Protein AF-A0A250WT30-F1 (afdb_monomer_lite)

Structure (mmCIF, N/CA/C/O backbone):
data_AF-A0A250WT30-F1
#
_entry.id   AF-A0A250WT30-F1
#
loop_
_atom_site.group_PDB
_atom_site.id
_atom_site.type_symbol
_atom_site.label_atom_id
_atom_site.label_alt_id
_atom_site.label_comp_id
_atom_site.label_asym_id
_atom_site.label_entity_id
_atom_site.label_seq_id
_atom_site.pdbx_PDB_ins_code
_atom_site.Cartn_x
_atom_site.Cartn_y
_atom_site.Cartn_z
_atom_site.occupancy
_atom_site.B_iso_or_equiv
_atom_site.auth_seq_id
_atom_site.auth_comp_id
_atom_site.auth_asym_id
_atom_site.auth_atom_id
_atom_site.pdbx_PDB_model_num
ATOM 1 N N . MET A 1 1 ? 52.881 13.306 -19.820 1.00 40.94 1 MET A N 1
ATOM 2 C CA . MET A 1 1 ? 53.307 12.438 -20.938 1.00 40.94 1 MET A CA 1
ATOM 3 C C . MET A 1 1 ? 52.460 12.844 -22.123 1.00 40.94 1 MET A C 1
ATOM 5 O O . MET A 1 1 ? 51.383 12.304 -22.314 1.00 40.94 1 MET A O 1
ATOM 9 N N . ASP A 1 2 ? 52.916 13.872 -22.830 1.00 37.34 2 ASP A N 1
ATOM 10 C CA . ASP A 1 2 ? 52.236 14.449 -23.985 1.00 37.34 2 ASP A CA 1
ATOM 11 C C . ASP A 1 2 ? 53.035 14.091 -25.229 1.00 37.34 2 ASP A C 1
ATOM 13 O O . ASP A 1 2 ? 54.213 14.434 -25.344 1.00 37.34 2 ASP A O 1
ATOM 17 N N . ILE A 1 3 ? 52.400 13.357 -26.137 1.00 43.44 3 ILE A N 1
ATOM 18 C CA . ILE A 1 3 ? 53.006 12.878 -27.373 1.00 43.44 3 ILE A CA 1
ATOM 19 C C . ILE A 1 3 ? 52.256 13.525 -28.545 1.00 43.44 3 ILE A C 1
ATOM 21 O O . ILE A 1 3 ? 51.074 13.293 -28.774 1.00 43.44 3 ILE A O 1
ATOM 25 N N . THR A 1 4 ? 53.016 14.327 -29.295 1.00 36.66 4 THR A N 1
ATOM 26 C CA . THR A 1 4 ? 52.869 14.681 -30.720 1.00 36.66 4 THR A CA 1
ATOM 27 C C . THR A 1 4 ? 51.752 15.637 -31.164 1.00 36.66 4 THR A C 1
ATOM 29 O O . THR A 1 4 ? 50.677 15.239 -31.599 1.00 36.66 4 THR A O 1
ATOM 32 N N . LYS A 1 5 ? 52.118 16.923 -31.271 1.00 46.47 5 LYS A N 1
ATOM 33 C CA . LYS A 1 5 ? 51.726 17.790 -32.396 1.00 46.47 5 LYS A CA 1
ATOM 34 C C . LYS A 1 5 ? 52.988 18.208 -33.152 1.00 46.47 5 LYS A C 1
ATOM 36 O O . LYS A 1 5 ? 53.620 19.203 -32.821 1.00 46.47 5 LYS A O 1
ATOM 41 N N . THR A 1 6 ? 53.348 17.453 -34.180 1.00 47.44 6 THR A N 1
ATOM 42 C CA . THR A 1 6 ? 54.305 17.881 -35.208 1.00 47.44 6 THR A CA 1
ATOM 43 C C . THR A 1 6 ? 53.569 17.897 -36.536 1.00 47.44 6 THR A C 1
ATOM 45 O O . THR A 1 6 ? 53.453 16.875 -37.206 1.00 47.44 6 THR A O 1
ATOM 48 N N . GLY A 1 7 ? 53.010 19.057 -36.881 1.00 44.06 7 GLY A N 1
ATOM 49 C CA . GLY A 1 7 ? 52.552 19.327 -38.241 1.00 44.06 7 GLY A CA 1
ATOM 50 C C . GLY A 1 7 ? 53.752 19.487 -39.186 1.00 44.06 7 GLY A C 1
ATOM 51 O O . GLY A 1 7 ? 54.834 19.879 -38.736 1.00 44.06 7 GLY A O 1
ATOM 52 N N . PRO A 1 8 ? 53.600 19.184 -40.484 1.00 49.75 8 PRO A N 1
ATOM 53 C CA . PRO A 1 8 ? 54.669 19.370 -41.452 1.00 49.75 8 PRO A CA 1
ATOM 54 C C . PRO A 1 8 ? 54.968 20.865 -41.624 1.00 49.75 8 PRO A C 1
ATOM 56 O O . PRO A 1 8 ? 54.070 21.683 -41.828 1.00 49.75 8 PRO A O 1
ATOM 59 N N . ARG A 1 9 ? 56.255 21.215 -41.526 1.00 48.81 9 ARG A N 1
ATOM 60 C CA . ARG A 1 9 ? 56.782 22.547 -41.835 1.00 48.81 9 ARG A CA 1
ATOM 61 C C . ARG A 1 9 ? 56.450 22.873 -43.291 1.00 48.81 9 ARG A C 1
ATOM 63 O O . ARG A 1 9 ? 56.910 22.183 -44.197 1.00 48.81 9 ARG A O 1
ATOM 70 N N . GLY A 1 10 ? 55.652 23.916 -43.503 1.00 39.88 10 GLY A N 1
ATOM 71 C CA . GLY A 1 10 ? 55.439 24.482 -44.827 1.00 39.88 10 GLY A CA 1
ATOM 72 C C . GLY A 1 10 ? 56.770 24.970 -45.390 1.00 39.88 10 GLY A C 1
ATOM 73 O O . GLY A 1 10 ? 57.446 25.790 -44.770 1.00 39.88 10 GLY A O 1
ATOM 74 N N . PHE A 1 11 ? 57.151 24.450 -46.554 1.00 44.81 11 PHE A N 1
ATOM 75 C CA . PHE A 1 11 ? 58.193 25.044 -47.378 1.00 44.81 11 PHE A CA 1
ATOM 76 C C . PHE A 1 11 ? 57.686 26.407 -47.859 1.00 44.81 11 PHE A C 1
ATOM 78 O O . PHE A 1 11 ? 56.885 26.486 -48.790 1.00 44.81 11 PHE A O 1
ATOM 85 N N . TYR A 1 12 ? 58.132 27.479 -47.205 1.00 44.03 12 TYR A N 1
ATOM 86 C CA . TYR A 1 12 ? 58.089 28.817 -47.781 1.00 44.03 12 TYR A CA 1
ATOM 87 C C . TYR A 1 12 ? 59.054 28.826 -48.969 1.00 44.03 12 TYR A C 1
ATOM 89 O O . TYR A 1 12 ? 60.269 28.784 -48.795 1.00 44.03 12 TYR A O 1
ATOM 97 N N . TRP A 1 13 ? 58.507 28.821 -50.182 1.00 41.59 13 TRP A N 1
ATOM 98 C CA . TRP A 1 13 ? 59.258 29.224 -51.363 1.00 41.59 13 TRP A CA 1
ATOM 99 C C . TRP A 1 13 ? 59.367 30.746 -51.336 1.00 41.59 13 TRP A C 1
ATOM 101 O O . TRP A 1 13 ? 58.375 31.442 -51.547 1.00 41.59 13 TRP A O 1
ATOM 111 N N . ASP A 1 14 ? 60.569 31.247 -51.060 1.00 45.00 14 ASP A N 1
ATOM 112 C CA . ASP A 1 14 ? 60.943 32.626 -51.358 1.00 45.00 14 ASP A CA 1
ATOM 113 C C . ASP A 1 14 ? 60.763 32.864 -52.865 1.00 45.00 14 ASP A C 1
ATOM 115 O O . ASP A 1 14 ? 61.404 32.182 -53.676 1.00 45.00 14 ASP A O 1
ATOM 119 N N . PRO A 1 15 ? 59.918 33.814 -53.299 1.00 47.25 15 PRO A N 1
ATOM 120 C CA . PRO A 1 15 ? 59.927 34.227 -54.685 1.00 47.25 15 PRO A CA 1
ATOM 121 C C . PRO A 1 15 ? 61.212 35.021 -54.916 1.00 47.25 15 PRO A C 1
ATOM 123 O O . PRO A 1 15 ? 61.344 36.172 -54.495 1.00 47.25 15 PRO A O 1
ATOM 126 N N . VAL A 1 16 ? 62.167 34.395 -55.603 1.00 46.75 16 VAL A N 1
ATOM 127 C CA . VAL A 1 16 ? 63.321 35.070 -56.197 1.00 46.75 16 VAL A CA 1
ATOM 128 C C . VAL A 1 16 ? 62.803 36.276 -56.985 1.00 46.75 16 VAL A C 1
ATOM 130 O O . VAL A 1 16 ? 62.143 36.132 -58.016 1.00 46.75 16 VAL A O 1
ATOM 133 N N . ARG A 1 17 ? 63.081 37.482 -56.475 1.00 43.38 17 ARG A N 1
ATOM 134 C CA . ARG A 1 17 ? 62.877 38.745 -57.188 1.00 43.38 17 ARG A CA 1
ATOM 135 C C . ARG A 1 17 ? 63.802 38.759 -58.400 1.00 43.38 17 ARG A C 1
ATOM 137 O O . ARG A 1 17 ? 64.970 39.116 -58.296 1.00 43.38 17 ARG A O 1
ATOM 144 N N . ILE A 1 18 ? 63.264 38.382 -59.552 1.00 47.38 18 ILE A N 1
ATOM 145 C CA . ILE A 1 18 ? 63.862 38.703 -60.846 1.00 47.38 18 ILE A CA 1
ATOM 146 C C . ILE A 1 18 ? 63.685 40.220 -61.037 1.00 47.38 18 ILE A C 1
ATOM 148 O O . ILE A 1 18 ? 62.556 40.706 -60.914 1.00 47.38 18 ILE A O 1
ATOM 152 N N . PRO A 1 19 ? 64.752 40.998 -61.290 1.00 45.41 19 PRO A N 1
ATOM 153 C CA . PRO A 1 19 ? 64.610 42.414 -61.582 1.00 45.41 19 PRO A CA 1
ATOM 154 C C . PRO A 1 19 ? 63.868 42.553 -62.913 1.00 45.41 19 PRO A C 1
ATOM 156 O O . PRO A 1 19 ? 64.367 42.153 -63.964 1.00 45.41 19 PRO A O 1
ATOM 159 N N . TYR A 1 20 ? 62.653 43.099 -62.863 1.00 41.94 20 TYR A N 1
ATOM 160 C CA . TYR A 1 20 ? 61.951 43.546 -64.057 1.00 41.94 20 TYR A CA 1
ATOM 161 C C . TYR A 1 20 ? 62.755 44.696 -64.660 1.00 41.94 20 TYR A C 1
ATOM 163 O O . TYR A 1 20 ? 62.670 45.837 -64.208 1.00 41.94 20 TYR A O 1
ATOM 171 N N . GLY A 1 21 ? 63.553 44.382 -65.679 1.00 39.78 21 GLY A N 1
ATOM 172 C CA . GLY A 1 21 ? 63.976 45.375 -66.650 1.00 39.78 21 GLY A CA 1
ATOM 173 C C . GLY A 1 21 ? 62.722 45.998 -67.255 1.00 39.78 21 GLY A C 1
ATOM 174 O O . GLY A 1 21 ? 61.835 45.286 -67.733 1.00 39.78 21 GLY A O 1
ATOM 175 N N . SER A 1 22 ? 62.628 47.321 -67.180 1.00 46.41 22 SER A N 1
ATOM 176 C CA . SER A 1 22 ? 61.630 48.117 -67.881 1.00 46.41 22 SER A CA 1
ATOM 177 C C . SER A 1 22 ? 61.849 47.951 -69.384 1.00 46.41 22 SER A C 1
ATOM 179 O O . SER A 1 22 ? 62.605 48.698 -70.000 1.00 46.41 22 SER A O 1
ATOM 181 N N . TYR A 1 23 ? 61.224 46.937 -69.975 1.00 44.25 23 TYR A N 1
ATOM 182 C CA . TYR A 1 23 ? 61.014 46.922 -71.411 1.00 44.25 23 TYR A CA 1
ATOM 183 C C . TYR A 1 23 ? 59.956 47.971 -71.714 1.00 44.25 23 TYR A C 1
ATOM 185 O O . TYR A 1 23 ? 58.816 47.858 -71.257 1.00 44.25 23 TYR A O 1
ATOM 193 N N . ASP A 1 24 ? 60.364 48.994 -72.461 1.00 42.59 24 ASP A N 1
ATOM 194 C CA . ASP A 1 24 ? 59.482 49.980 -73.061 1.00 42.59 24 ASP A CA 1
ATOM 195 C C . ASP A 1 24 ? 58.277 49.272 -73.681 1.00 42.59 24 ASP A C 1
ATOM 197 O O . ASP A 1 24 ? 58.383 48.503 -74.644 1.00 42.59 24 ASP A O 1
ATOM 201 N N . ALA A 1 25 ? 57.111 49.506 -73.080 1.00 51.44 25 ALA A N 1
ATOM 202 C CA . ALA A 1 25 ? 55.838 49.058 -73.597 1.00 51.44 25 ALA A CA 1
ATOM 203 C C . ALA A 1 25 ? 55.545 49.860 -74.865 1.00 51.44 25 ALA A C 1
ATOM 205 O O . ALA A 1 25 ? 54.822 50.854 -74.834 1.00 51.44 25 ALA A O 1
ATOM 206 N N . ASN A 1 26 ? 56.105 49.416 -75.991 1.00 54.19 26 ASN A N 1
ATOM 207 C CA . ASN A 1 26 ? 55.639 49.838 -77.300 1.00 54.19 26 ASN A CA 1
ATOM 208 C C . ASN A 1 26 ? 54.122 49.605 -77.325 1.00 54.19 26 ASN A C 1
ATOM 210 O O . ASN A 1 26 ? 53.685 48.457 -77.156 1.00 54.19 26 ASN A O 1
ATOM 214 N N . PRO A 1 27 ? 53.292 50.653 -77.476 1.00 61.09 27 PRO A N 1
ATOM 215 C CA . PRO A 1 27 ? 51.857 50.471 -77.526 1.00 61.09 27 PRO A CA 1
ATOM 216 C C . PRO A 1 27 ? 51.569 49.577 -78.727 1.00 61.09 27 PRO A C 1
ATOM 218 O O . PRO A 1 27 ? 51.777 49.980 -79.869 1.00 61.09 27 PRO A O 1
ATOM 221 N N . LEU A 1 28 ? 51.129 48.341 -78.451 1.00 58.88 28 LEU A N 1
ATOM 222 C CA . LEU A 1 28 ? 50.663 47.407 -79.473 1.00 58.88 28 LEU A CA 1
ATOM 223 C C . LEU A 1 28 ? 49.795 48.196 -80.451 1.00 58.88 28 LEU A C 1
ATOM 225 O O . LEU A 1 28 ? 48.852 48.873 -80.015 1.00 58.88 28 LEU A O 1
ATOM 229 N N . SER A 1 29 ? 50.142 48.143 -81.741 1.00 65.62 29 SER A N 1
ATOM 230 C CA . SER A 1 29 ? 49.386 48.857 -82.765 1.00 65.62 29 SER A CA 1
ATOM 231 C C . SER A 1 29 ? 47.901 48.477 -82.648 1.00 65.62 29 SER A C 1
ATOM 233 O O . SER A 1 29 ? 47.588 47.374 -82.177 1.00 65.62 29 SER A O 1
ATOM 235 N N . PRO A 1 30 ? 46.962 49.352 -83.042 1.00 68.81 30 PRO A N 1
ATOM 236 C CA . PRO A 1 30 ? 45.532 49.046 -82.973 1.00 68.81 30 PRO A CA 1
ATOM 237 C C . PRO A 1 30 ? 45.196 47.669 -83.573 1.00 68.81 30 PRO A C 1
ATOM 239 O O . PRO A 1 30 ? 44.476 46.887 -82.954 1.00 68.81 30 PRO A O 1
ATOM 242 N N . HIS A 1 31 ? 45.857 47.311 -84.680 1.00 68.44 31 HIS A N 1
ATOM 243 C CA . HIS A 1 31 ? 45.759 45.992 -85.306 1.00 68.44 31 HIS A CA 1
ATOM 244 C C . HIS A 1 31 ? 46.285 44.841 -84.436 1.00 68.44 31 HIS A C 1
ATOM 246 O O . HIS A 1 31 ? 45.669 43.780 -84.394 1.00 68.44 31 HIS A O 1
ATOM 252 N N . ALA A 1 32 ? 47.384 45.028 -83.702 1.00 69.12 32 ALA A N 1
ATOM 253 C CA . ALA A 1 32 ? 47.917 44.004 -82.806 1.00 69.12 32 ALA A CA 1
ATOM 254 C C . ALA A 1 32 ? 47.027 43.788 -81.563 1.00 69.12 32 ALA A C 1
ATOM 256 O O . ALA A 1 32 ? 46.844 42.651 -81.126 1.00 69.12 32 ALA A O 1
ATOM 257 N N . LYS A 1 33 ? 46.408 44.849 -81.020 1.00 73.06 33 LYS A N 1
ATOM 258 C CA . LYS A 1 33 ? 45.429 44.734 -79.916 1.00 73.06 33 LYS A CA 1
ATOM 259 C C . LYS A 1 33 ? 44.153 44.021 -80.360 1.00 73.06 33 LYS A C 1
ATOM 261 O O . LYS A 1 33 ? 43.605 43.210 -79.612 1.00 73.06 33 LYS A O 1
ATOM 266 N N . GLU A 1 34 ? 43.689 44.303 -81.572 1.00 72.62 34 GLU A N 1
ATOM 267 C CA . GLU A 1 34 ? 42.509 43.663 -82.151 1.00 72.62 34 GLU A CA 1
ATOM 268 C C . GLU A 1 34 ? 42.768 42.191 -82.512 1.00 72.62 34 GLU A C 1
ATOM 270 O O . GLU A 1 34 ? 41.942 41.327 -82.202 1.00 72.62 3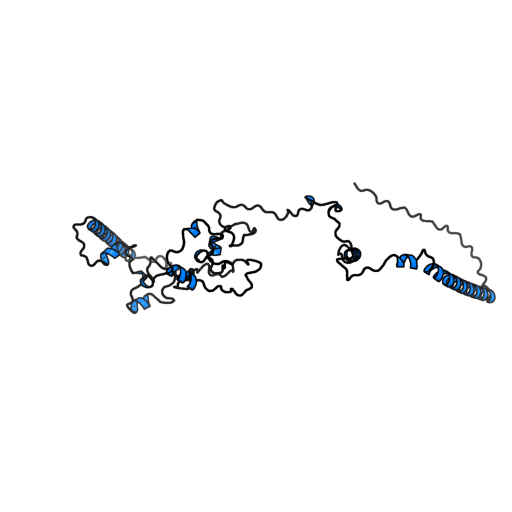4 GLU A O 1
ATOM 275 N N . ALA A 1 35 ? 43.958 41.870 -83.032 1.00 74.44 35 ALA A N 1
ATOM 276 C CA . ALA A 1 35 ? 44.421 40.495 -83.236 1.00 74.44 35 ALA A CA 1
ATOM 277 C C . ALA A 1 35 ? 44.520 39.713 -81.912 1.00 74.44 35 ALA A C 1
ATOM 279 O O . ALA A 1 35 ? 44.113 38.553 -81.834 1.00 74.44 35 ALA A O 1
ATOM 280 N N . LEU A 1 36 ? 44.992 40.351 -80.834 1.00 75.81 36 LEU A N 1
ATOM 281 C CA . LEU A 1 36 ? 45.049 39.725 -79.513 1.00 75.81 36 LEU A CA 1
ATOM 282 C C . LEU A 1 36 ? 43.640 39.440 -78.968 1.00 75.81 36 LEU A C 1
ATOM 284 O O . LEU A 1 36 ? 43.370 38.310 -78.563 1.00 75.81 36 LEU A O 1
ATOM 288 N N . ARG A 1 37 ? 42.723 40.420 -79.015 1.00 75.94 37 ARG A N 1
ATOM 289 C CA . ARG A 1 37 ? 41.325 40.261 -78.566 1.00 75.94 37 ARG A CA 1
ATOM 290 C C . ARG A 1 37 ? 40.589 39.175 -79.342 1.00 75.94 37 ARG A C 1
ATOM 292 O O . ARG A 1 37 ? 39.900 38.356 -78.739 1.00 75.94 37 ARG A O 1
ATOM 299 N N . THR A 1 38 ? 40.766 39.125 -80.660 1.00 78.12 38 THR A N 1
ATOM 300 C CA . THR A 1 38 ? 40.186 38.057 -81.484 1.00 78.12 38 THR A CA 1
ATOM 301 C C . THR A 1 38 ? 40.826 36.701 -81.195 1.00 78.12 38 THR A C 1
ATOM 303 O O . THR A 1 38 ? 40.110 35.702 -81.166 1.00 78.12 38 THR A O 1
ATOM 306 N N . SER A 1 39 ? 42.129 36.633 -80.899 1.00 78.06 39 SER A N 1
ATOM 307 C CA . SER A 1 39 ? 42.783 35.380 -80.492 1.00 78.06 39 SER A CA 1
ATOM 308 C C . SER A 1 39 ? 42.298 34.871 -79.129 1.00 78.06 39 SER A C 1
ATOM 310 O O . SER A 1 39 ? 42.067 33.672 -78.982 1.00 78.06 39 SER A O 1
ATOM 312 N N . ILE A 1 40 ? 42.081 35.771 -78.162 1.00 77.38 40 ILE A N 1
ATOM 313 C CA . ILE A 1 40 ? 41.553 35.446 -76.832 1.00 77.38 40 ILE A CA 1
ATOM 314 C C . ILE A 1 40 ? 40.101 34.992 -76.969 1.00 77.38 40 ILE A C 1
ATOM 316 O O . ILE A 1 40 ? 39.778 33.888 -76.555 1.00 77.38 40 ILE A O 1
ATOM 320 N N . GLY A 1 41 ? 39.260 35.747 -77.683 1.00 77.50 41 GLY A N 1
ATOM 321 C CA . GLY A 1 41 ? 37.874 35.350 -77.938 1.00 77.50 41 GLY A CA 1
ATOM 322 C C . GLY A 1 41 ? 37.752 34.019 -78.695 1.00 77.50 41 GLY A C 1
ATOM 323 O O . GLY A 1 41 ? 36.827 33.249 -78.443 1.00 77.50 41 GLY A O 1
ATOM 324 N N . ARG A 1 42 ? 38.698 33.699 -79.592 1.00 79.38 42 ARG A N 1
ATOM 325 C CA . ARG A 1 42 ? 38.784 32.376 -80.238 1.00 79.38 42 ARG A CA 1
ATOM 326 C C . ARG A 1 42 ? 39.227 31.286 -79.260 1.00 79.38 42 ARG A C 1
ATOM 328 O O . ARG A 1 42 ? 38.643 30.208 -79.294 1.00 79.38 42 ARG A O 1
ATOM 335 N N . LYS A 1 43 ? 40.206 31.547 -78.386 1.00 80.81 43 LYS A N 1
ATOM 336 C CA . LYS A 1 43 ? 40.641 30.605 -77.339 1.00 80.81 43 LYS A CA 1
ATOM 337 C C . LYS A 1 43 ? 39.548 30.344 -76.308 1.00 80.81 43 LYS A C 1
ATOM 339 O O . LYS A 1 43 ? 39.353 29.191 -75.954 1.00 80.81 43 LYS A O 1
ATOM 344 N N . ASP A 1 44 ? 38.798 31.357 -75.892 1.00 77.19 44 ASP A N 1
ATOM 345 C CA . ASP A 1 44 ? 37.700 31.207 -74.934 1.00 77.19 44 ASP A CA 1
ATOM 346 C C . ASP A 1 44 ? 36.549 30.409 -75.541 1.00 77.19 44 ASP A C 1
ATOM 348 O O . ASP A 1 44 ? 36.065 29.463 -74.925 1.00 77.19 44 ASP A O 1
ATOM 352 N N . LYS A 1 45 ? 36.176 30.697 -76.797 1.00 77.12 45 LYS A N 1
ATOM 353 C CA . LYS A 1 45 ? 35.201 29.881 -77.538 1.00 77.12 45 LYS A CA 1
ATOM 354 C C . LYS A 1 45 ? 35.688 28.446 -77.737 1.00 77.12 45 LYS A C 1
ATOM 356 O O . LYS A 1 45 ? 34.899 27.516 -77.617 1.00 77.12 45 LYS A O 1
ATOM 361 N N . PHE A 1 46 ? 36.978 28.248 -77.998 1.00 78.38 46 PHE A N 1
ATOM 362 C CA . PHE A 1 46 ? 37.574 26.921 -78.143 1.00 78.38 46 PHE A CA 1
ATOM 363 C C . PHE A 1 46 ? 37.650 26.158 -76.814 1.00 78.38 46 PHE A C 1
ATOM 365 O O . PHE A 1 46 ? 37.400 24.958 -76.786 1.00 78.38 46 PHE A O 1
ATOM 372 N N . ASN A 1 47 ? 37.939 26.840 -75.707 1.00 76.62 47 ASN A N 1
ATOM 373 C CA . ASN A 1 47 ? 37.940 26.264 -74.366 1.00 76.62 47 ASN A CA 1
ATOM 374 C C . ASN A 1 47 ? 36.518 25.940 -73.897 1.00 76.62 47 ASN A C 1
ATOM 376 O O . ASN A 1 47 ? 36.316 24.879 -73.319 1.00 76.62 47 ASN A O 1
ATOM 380 N N . ALA A 1 48 ? 35.536 26.792 -74.203 1.00 71.62 48 ALA A N 1
ATOM 381 C CA . ALA A 1 48 ? 34.119 26.524 -73.966 1.00 71.62 48 ALA A CA 1
ATOM 382 C C . ALA A 1 48 ? 33.612 25.352 -74.822 1.00 71.62 48 ALA A C 1
ATOM 384 O O . ALA A 1 48 ? 32.855 24.511 -74.349 1.00 71.62 48 ALA A O 1
ATOM 385 N N . PHE A 1 49 ? 34.075 25.241 -76.068 1.00 73.75 49 PHE A N 1
ATOM 386 C CA . PHE A 1 49 ? 33.779 24.092 -76.917 1.00 73.75 49 PHE A CA 1
ATOM 387 C C . PHE A 1 49 ? 34.419 22.811 -76.362 1.00 73.75 49 PHE A C 1
ATOM 389 O O . PHE A 1 49 ? 33.739 21.799 -76.204 1.00 73.75 49 PHE A O 1
ATOM 396 N N . LYS A 1 50 ? 35.697 22.865 -75.963 1.00 73.06 50 LYS A N 1
ATOM 397 C CA . LYS A 1 50 ? 36.389 21.755 -75.292 1.00 73.06 50 LYS A CA 1
ATOM 398 C C . LYS A 1 50 ? 35.710 21.345 -73.987 1.00 73.06 50 LYS A C 1
ATOM 400 O O . LYS A 1 50 ? 35.583 20.149 -73.756 1.00 73.06 50 LYS A O 1
ATOM 405 N N . SER A 1 51 ? 35.257 22.293 -73.164 1.00 70.25 51 SER A N 1
ATOM 406 C CA . SER A 1 51 ? 34.531 21.989 -71.928 1.00 70.25 51 SER A CA 1
ATOM 407 C C . SER A 1 51 ? 33.150 21.408 -72.223 1.00 70.25 51 SER A C 1
ATOM 409 O O . SER A 1 51 ? 32.776 20.408 -71.627 1.00 70.25 51 SER A O 1
ATOM 411 N N . SER A 1 52 ? 32.422 21.931 -73.212 1.00 70.69 52 SER A N 1
ATOM 412 C CA . SER A 1 52 ? 31.138 21.358 -73.638 1.00 70.69 52 SER A CA 1
ATOM 413 C C . SER A 1 52 ? 31.270 19.949 -74.229 1.00 70.69 52 SER A C 1
ATOM 415 O O . SER A 1 52 ? 30.349 19.153 -74.100 1.00 70.69 52 SER A O 1
ATOM 417 N N . GLY A 1 53 ? 32.421 19.613 -74.824 1.00 67.88 53 GLY A N 1
ATOM 418 C CA . GLY A 1 53 ? 32.741 18.261 -75.288 1.00 67.88 53 GLY A CA 1
ATOM 419 C C . GLY A 1 53 ? 33.241 17.333 -74.177 1.00 67.88 53 GLY A C 1
ATOM 420 O O . GLY A 1 53 ? 33.013 16.127 -74.241 1.00 67.88 53 GLY A O 1
ATOM 421 N N . SER A 1 54 ? 33.885 17.870 -73.134 1.00 64.75 54 SER A N 1
ATOM 422 C CA . SER A 1 54 ? 34.382 17.085 -71.997 1.00 64.75 54 SER A CA 1
ATOM 423 C C . SER A 1 54 ? 33.353 16.892 -70.882 1.00 64.75 54 SER A C 1
ATOM 425 O O . SER A 1 54 ? 33.449 15.909 -70.158 1.00 64.75 54 SER A O 1
ATOM 427 N N . VAL A 1 55 ? 32.344 17.760 -70.753 1.00 63.06 55 VAL A N 1
ATOM 428 C CA . VAL A 1 55 ? 31.259 17.645 -69.760 1.00 63.06 55 VAL A CA 1
ATOM 429 C C . VAL A 1 55 ? 30.410 16.380 -69.956 1.00 63.06 55 VAL A C 1
ATOM 431 O O . VAL A 1 55 ? 30.222 15.666 -68.976 1.00 63.06 55 VAL A O 1
ATOM 434 N N . PRO A 1 56 ? 29.946 16.015 -71.168 1.00 61.66 56 PRO A N 1
ATOM 435 C CA . PRO A 1 56 ? 29.224 14.764 -71.394 1.00 61.66 56 PRO A CA 1
ATOM 436 C C . PRO A 1 56 ? 30.092 13.550 -71.082 1.00 61.66 56 PRO A C 1
ATOM 438 O O . PRO A 1 56 ? 29.601 12.579 -70.524 1.00 61.66 56 PRO A O 1
ATOM 441 N N . ILE A 1 57 ? 31.392 13.615 -71.387 1.00 62.00 57 ILE A N 1
ATOM 442 C CA . ILE A 1 57 ? 32.348 12.551 -71.064 1.00 62.00 57 ILE A CA 1
ATOM 443 C C . ILE A 1 57 ? 32.589 12.500 -69.552 1.00 62.00 57 ILE A C 1
ATOM 445 O O . ILE A 1 57 ? 32.671 11.422 -68.996 1.00 62.00 57 ILE A O 1
ATOM 449 N N . PHE A 1 58 ? 32.632 13.615 -68.832 1.00 59.19 58 PHE A N 1
ATOM 450 C CA . PHE A 1 58 ? 32.735 13.620 -67.369 1.00 59.19 58 PHE A CA 1
ATOM 451 C C . PHE A 1 58 ? 31.441 13.143 -66.681 1.00 59.19 58 PHE A C 1
ATOM 453 O O . PHE A 1 58 ? 31.493 12.493 -65.637 1.00 59.19 58 PHE A O 1
ATOM 460 N N . MET A 1 59 ? 30.282 13.418 -67.282 1.00 60.47 59 MET A N 1
ATOM 461 C CA . MET A 1 59 ? 28.972 12.960 -66.809 1.00 60.47 59 MET A CA 1
ATOM 462 C C . MET A 1 59 ? 28.725 11.468 -67.118 1.00 60.47 59 MET A C 1
ATOM 464 O O . MET A 1 59 ? 28.159 10.773 -66.276 1.00 60.47 59 MET A O 1
ATOM 468 N N . ASN A 1 60 ? 29.184 10.966 -68.277 1.00 57.03 60 ASN A N 1
ATOM 469 C CA . ASN A 1 60 ? 28.938 9.593 -68.757 1.00 57.03 60 ASN A CA 1
ATOM 470 C C . ASN A 1 60 ? 30.137 8.640 -68.665 1.00 57.03 60 ASN A C 1
ATOM 472 O O . ASN A 1 60 ? 29.938 7.430 -68.756 1.00 57.03 60 ASN A O 1
ATOM 476 N N . SER A 1 61 ? 31.373 9.126 -68.516 1.00 52.66 61 SER A N 1
ATOM 477 C CA . SER A 1 61 ? 32.507 8.232 -68.277 1.00 52.66 61 SER A CA 1
ATOM 478 C C . SER A 1 61 ? 32.314 7.598 -66.912 1.00 52.66 61 SER A C 1
ATOM 480 O O . SER A 1 61 ? 32.078 8.245 -65.892 1.00 52.66 61 SER A O 1
ATOM 482 N N . SER A 1 62 ? 32.362 6.280 -66.940 1.00 50.28 62 SER A N 1
ATOM 483 C CA . SER A 1 62 ? 31.907 5.318 -65.947 1.00 50.28 62 SER A CA 1
ATOM 484 C C . SER A 1 62 ? 32.616 5.400 -64.586 1.00 50.28 62 SER A C 1
ATOM 486 O O . SER A 1 62 ? 32.428 4.513 -63.752 1.00 50.28 62 SER A O 1
ATOM 488 N N . ALA A 1 63 ? 33.414 6.443 -64.351 1.00 53.81 63 ALA A N 1
ATOM 489 C CA . ALA A 1 63 ? 34.238 6.643 -63.171 1.00 53.81 63 ALA A CA 1
ATOM 490 C C . ALA A 1 63 ? 33.819 7.825 -62.273 1.00 53.81 63 ALA A C 1
ATOM 492 O O . ALA A 1 63 ? 34.206 7.807 -61.108 1.00 53.81 63 ALA A O 1
ATOM 493 N N . SER A 1 64 ? 33.057 8.831 -62.733 1.00 57.94 64 SER A N 1
ATOM 494 C CA . SER A 1 64 ? 32.935 10.086 -61.956 1.00 57.94 64 SER A CA 1
ATOM 495 C C . SER A 1 64 ? 31.602 10.336 -61.235 1.00 57.94 64 SER A C 1
ATOM 497 O O . SER A 1 64 ? 31.655 10.674 -60.054 1.00 57.94 64 SER A O 1
ATOM 499 N N . ILE A 1 65 ? 30.413 10.202 -61.848 1.00 60.53 65 ILE A N 1
ATOM 500 C CA . ILE A 1 65 ? 29.158 10.646 -61.176 1.00 60.53 65 ILE A CA 1
ATOM 501 C C . ILE A 1 65 ? 27.951 9.713 -61.390 1.00 60.53 65 ILE A C 1
ATOM 503 O O . ILE A 1 65 ? 27.313 9.304 -60.422 1.00 60.53 65 ILE A O 1
ATOM 507 N N . GLY A 1 66 ? 27.612 9.340 -62.629 1.00 62.94 66 GLY A N 1
ATOM 508 C CA . GLY A 1 66 ? 26.396 8.548 -62.888 1.00 62.94 66 GLY A CA 1
ATOM 509 C C . GLY A 1 66 ? 26.445 7.128 -62.305 1.00 62.94 66 GLY A C 1
ATOM 510 O O . GLY A 1 66 ? 25.499 6.665 -61.667 1.00 62.94 66 GLY A O 1
ATOM 511 N N . THR A 1 67 ? 27.581 6.446 -62.459 1.00 62.81 67 THR A N 1
ATOM 512 C CA . THR A 1 67 ? 27.798 5.083 -61.942 1.00 62.81 67 THR A CA 1
ATOM 513 C C . THR A 1 67 ? 27.967 5.039 -60.426 1.00 62.81 67 THR A C 1
ATOM 515 O O . THR A 1 67 ? 27.660 4.022 -59.805 1.00 62.81 67 THR A O 1
ATOM 518 N N . THR A 1 68 ? 28.451 6.121 -59.815 1.00 63.34 68 THR A N 1
ATOM 519 C CA . THR A 1 68 ? 28.626 6.233 -58.362 1.00 63.34 68 THR A CA 1
ATOM 520 C C . THR A 1 68 ? 27.306 6.569 -57.668 1.00 63.34 68 THR A C 1
ATOM 522 O O . THR A 1 68 ? 27.018 5.981 -56.626 1.00 63.34 68 THR A O 1
ATOM 525 N N . LEU A 1 69 ? 26.464 7.419 -58.271 1.00 65.94 69 LEU A N 1
ATOM 526 C CA . LEU A 1 69 ? 25.114 7.714 -57.776 1.00 65.94 69 LEU A CA 1
ATOM 527 C C . LEU A 1 69 ? 24.172 6.506 -57.887 1.00 65.94 69 LEU A C 1
ATOM 529 O O . LEU A 1 69 ? 23.449 6.215 -56.939 1.00 65.94 69 LEU A O 1
ATOM 533 N N . GLY A 1 70 ? 24.235 5.737 -58.980 1.00 70.50 70 GLY A N 1
ATOM 534 C CA . GLY A 1 70 ? 23.402 4.537 -59.156 1.00 70.50 70 GLY A CA 1
ATOM 535 C C . GLY A 1 70 ? 23.669 3.406 -58.148 1.00 70.50 70 GLY A C 1
ATOM 536 O O . GLY A 1 70 ? 22.841 2.515 -57.994 1.00 70.50 70 GLY A O 1
ATOM 537 N N . ARG A 1 71 ? 24.804 3.434 -57.434 1.00 78.31 71 ARG A N 1
ATOM 538 C CA . ARG A 1 71 ? 25.166 2.433 -56.411 1.00 78.31 71 ARG A CA 1
ATOM 539 C C . ARG A 1 71 ? 24.586 2.723 -55.023 1.00 78.31 71 ARG A C 1
ATOM 541 O O . ARG A 1 71 ? 24.743 1.892 -54.133 1.00 78.31 71 ARG A O 1
ATOM 548 N N . ARG A 1 72 ? 23.971 3.891 -54.808 1.00 77.25 72 ARG A N 1
ATOM 549 C CA . ARG A 1 72 ? 23.441 4.322 -53.505 1.00 77.25 72 ARG A CA 1
ATOM 550 C C . ARG A 1 72 ? 21.944 4.620 -53.624 1.00 77.25 72 ARG A C 1
ATOM 552 O O . ARG A 1 72 ? 21.588 5.778 -53.841 1.00 77.25 72 ARG A O 1
ATOM 559 N N . PRO A 1 73 ? 21.066 3.604 -53.521 1.00 83.00 73 PRO A N 1
ATOM 560 C CA . PRO A 1 73 ? 19.631 3.857 -53.483 1.00 83.00 73 PRO A CA 1
ATOM 561 C C . PRO A 1 73 ? 19.289 4.750 -52.275 1.00 83.00 73 PRO A C 1
ATOM 563 O O . PRO A 1 73 ? 19.925 4.619 -51.225 1.00 83.00 73 PRO A O 1
ATOM 566 N N . PRO A 1 74 ? 18.321 5.675 -52.406 1.00 85.69 74 PRO A N 1
ATOM 567 C CA . PRO A 1 74 ? 17.889 6.494 -51.284 1.00 85.69 74 PRO A CA 1
ATOM 568 C C . PRO A 1 74 ? 17.227 5.615 -50.220 1.00 85.69 74 PRO A C 1
ATOM 570 O O . PRO A 1 74 ? 16.419 4.743 -50.531 1.00 85.69 74 PRO A O 1
ATOM 573 N N . THR A 1 75 ? 17.564 5.869 -48.961 1.00 87.81 75 THR A N 1
ATOM 574 C CA . THR A 1 75 ? 16.980 5.188 -47.804 1.00 87.81 75 THR A CA 1
ATOM 575 C C . THR A 1 75 ? 15.504 5.562 -47.642 1.00 87.81 75 THR A C 1
ATOM 577 O O . THR A 1 75 ? 15.166 6.749 -47.578 1.00 87.81 75 THR A O 1
ATOM 580 N N . ASP A 1 76 ? 14.625 4.563 -47.539 1.00 90.00 76 ASP A N 1
ATOM 581 C CA . ASP A 1 76 ? 13.191 4.763 -47.310 1.00 90.00 76 ASP A CA 1
ATOM 582 C C . ASP A 1 76 ? 12.910 5.007 -45.819 1.00 90.00 76 ASP A C 1
ATOM 584 O O . ASP A 1 76 ? 13.024 4.118 -44.975 1.00 90.00 76 ASP A O 1
ATOM 588 N N . LYS A 1 77 ? 12.509 6.236 -45.484 1.00 87.62 77 LYS A N 1
ATOM 589 C CA . LYS A 1 77 ? 12.239 6.652 -44.099 1.00 87.62 77 LYS A CA 1
ATOM 590 C C . LYS A 1 77 ? 10.971 6.035 -43.506 1.00 87.62 77 LYS A C 1
ATOM 592 O O . LYS A 1 77 ? 10.798 6.089 -42.292 1.00 87.62 77 LYS A O 1
ATOM 597 N N . THR A 1 78 ? 10.085 5.467 -44.325 1.00 91.50 78 THR A N 1
ATOM 598 C CA . THR A 1 78 ? 8.858 4.820 -43.833 1.00 91.50 78 THR A CA 1
ATOM 599 C C . THR A 1 78 ? 9.131 3.445 -43.216 1.00 91.50 78 THR A C 1
ATOM 601 O O . THR A 1 78 ? 8.326 2.948 -42.431 1.00 91.50 78 THR A O 1
ATOM 604 N N . GLN A 1 79 ? 10.300 2.859 -43.495 1.00 91.62 79 GLN A N 1
ATOM 605 C CA . GLN A 1 79 ? 10.674 1.501 -43.095 1.00 91.62 79 GLN A CA 1
ATOM 606 C C . GLN A 1 79 ? 11.668 1.467 -41.924 1.00 91.62 79 GLN A C 1
ATOM 608 O O . GLN A 1 79 ? 12.602 0.668 -41.914 1.00 91.62 79 GLN A O 1
ATOM 613 N N . LEU A 1 80 ? 11.459 2.306 -40.902 1.00 91.88 80 LEU A N 1
ATOM 614 C CA . LEU A 1 80 ? 12.404 2.495 -39.789 1.00 91.88 80 LEU A CA 1
ATOM 615 C C . LEU A 1 80 ? 12.816 1.192 -39.077 1.00 91.88 80 LEU A C 1
ATOM 617 O O . LEU A 1 80 ? 13.964 1.049 -38.686 1.00 91.88 80 LEU A O 1
ATOM 621 N N . LEU A 1 81 ? 11.913 0.227 -38.891 1.00 93.44 81 LEU A N 1
ATOM 622 C CA . LEU A 1 81 ? 12.241 -1.024 -38.187 1.00 93.44 81 LEU A CA 1
ATOM 623 C C . LEU A 1 81 ? 12.779 -2.134 -39.106 1.00 93.44 81 LEU A C 1
ATOM 625 O O . LEU A 1 81 ? 13.306 -3.121 -38.599 1.00 93.44 81 LEU A O 1
ATOM 629 N N . VAL A 1 82 ? 12.659 -1.980 -40.429 1.00 93.75 82 VAL A N 1
ATOM 630 C CA . VAL A 1 82 ? 13.040 -3.001 -41.423 1.00 93.75 82 VAL A CA 1
ATOM 631 C C . VAL A 1 82 ? 14.391 -2.672 -42.059 1.00 93.75 82 VAL A C 1
ATOM 633 O O . VAL A 1 82 ? 15.223 -3.561 -42.221 1.00 93.75 82 VAL A O 1
ATOM 636 N N . ASP A 1 83 ? 14.633 -1.399 -42.382 1.00 92.12 83 ASP A N 1
ATOM 637 C CA . ASP A 1 83 ? 15.879 -0.939 -42.990 1.00 92.12 83 ASP A CA 1
ATOM 638 C C . ASP A 1 83 ? 16.838 -0.365 -41.939 1.00 92.12 83 ASP A C 1
ATOM 640 O O . ASP A 1 83 ? 16.612 0.682 -41.329 1.00 92.12 83 ASP A O 1
ATOM 644 N N . THR A 1 84 ? 17.976 -1.032 -41.774 1.00 92.56 84 THR A N 1
ATOM 645 C CA . THR A 1 84 ? 19.064 -0.587 -40.902 1.00 92.56 84 THR A CA 1
ATOM 646 C C . THR A 1 84 ? 19.651 0.777 -41.281 1.00 92.56 84 THR A C 1
ATOM 648 O O . THR A 1 84 ? 20.060 1.523 -40.394 1.00 92.56 84 THR A O 1
ATOM 651 N N . GLY A 1 85 ? 19.658 1.142 -42.569 1.00 91.38 85 GLY A N 1
ATOM 652 C CA . GLY A 1 85 ? 20.103 2.462 -43.016 1.00 91.38 85 GLY A CA 1
ATOM 653 C C . GLY A 1 85 ? 19.143 3.569 -42.581 1.00 91.38 85 GLY A C 1
ATOM 654 O O . GLY A 1 85 ? 19.578 4.671 -42.245 1.00 91.38 85 GLY A O 1
ATOM 655 N N . ALA A 1 86 ? 17.841 3.268 -42.514 1.00 91.50 86 ALA A N 1
ATOM 656 C CA . ALA A 1 86 ? 16.838 4.188 -41.986 1.00 91.50 86 ALA A CA 1
ATOM 657 C C . ALA A 1 86 ? 16.982 4.369 -40.467 1.00 91.50 86 ALA A C 1
ATOM 659 O O . ALA A 1 86 ? 16.758 5.472 -39.970 1.00 91.50 86 ALA A O 1
ATOM 660 N N . GLN A 1 87 ? 17.393 3.326 -39.736 1.00 95.00 87 GLN A N 1
ATOM 661 C CA . GLN A 1 87 ? 17.693 3.416 -38.299 1.00 95.00 87 GLN A CA 1
ATOM 662 C C . GLN A 1 87 ? 18.894 4.313 -38.025 1.00 95.00 87 GLN A C 1
ATOM 664 O O . GLN A 1 87 ? 18.792 5.205 -37.191 1.00 95.00 87 GLN A O 1
ATOM 669 N N . ASP A 1 88 ? 20.002 4.109 -38.740 1.00 94.62 88 ASP A N 1
ATOM 670 C CA . ASP A 1 88 ? 21.223 4.900 -38.551 1.00 94.62 88 ASP A CA 1
ATOM 671 C C . ASP A 1 88 ? 20.978 6.382 -38.889 1.00 94.62 88 ASP A C 1
ATOM 673 O O . ASP A 1 88 ? 21.355 7.263 -38.119 1.00 94.62 88 ASP A O 1
ATOM 677 N N . LEU A 1 89 ? 20.256 6.664 -39.984 1.00 92.06 89 LEU A N 1
ATOM 678 C CA . LEU A 1 89 ? 19.927 8.030 -40.411 1.00 92.06 89 LEU A CA 1
ATOM 679 C C . LEU A 1 89 ? 19.057 8.796 -39.398 1.00 92.06 89 LEU A C 1
ATOM 681 O O . LEU A 1 89 ? 19.163 10.018 -39.313 1.00 92.06 89 LEU A O 1
ATOM 685 N N . ASN A 1 90 ? 18.171 8.099 -38.679 1.00 92.12 90 ASN A N 1
ATOM 686 C CA . ASN A 1 90 ? 17.252 8.705 -37.708 1.00 92.12 90 ASN A CA 1
ATOM 687 C C . ASN A 1 90 ? 17.711 8.540 -36.249 1.00 92.12 90 ASN A C 1
ATOM 689 O O . ASN A 1 90 ? 17.033 9.025 -35.343 1.00 92.12 90 ASN A O 1
ATOM 693 N N . ALA A 1 91 ? 18.832 7.862 -35.996 1.00 93.44 91 ALA A N 1
ATOM 694 C CA . ALA A 1 91 ? 19.405 7.763 -34.662 1.00 93.44 91 ALA A CA 1
ATOM 695 C C . ALA A 1 91 ? 20.004 9.114 -34.247 1.00 93.44 91 ALA A C 1
ATOM 697 O O . ALA A 1 91 ? 20.703 9.753 -35.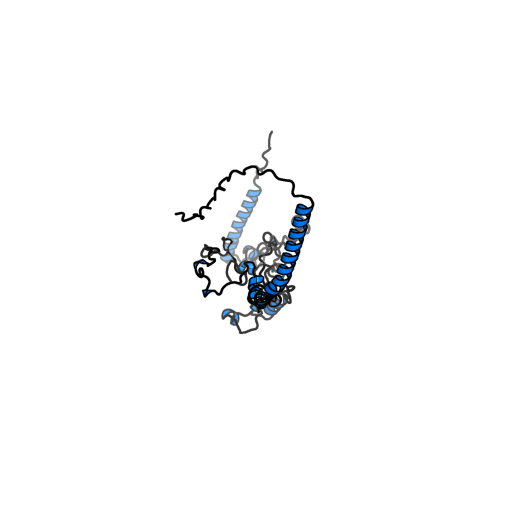029 1.00 93.44 91 ALA A O 1
ATOM 698 N N . GLU A 1 92 ? 19.798 9.524 -32.994 1.00 94.62 92 GLU A N 1
ATOM 699 C CA . GLU A 1 92 ? 20.324 10.794 -32.462 1.00 94.62 92 GLU A CA 1
ATOM 700 C C . GLU A 1 92 ? 21.854 10.898 -32.588 1.00 94.62 92 GLU A C 1
ATOM 702 O O . GLU A 1 92 ? 22.397 11.952 -32.903 1.00 94.62 92 GLU A O 1
ATOM 707 N N . VAL A 1 93 ? 22.550 9.773 -32.409 1.00 93.88 93 VAL A N 1
ATOM 708 C CA . VAL A 1 93 ? 24.015 9.670 -32.507 1.00 93.88 93 VAL A CA 1
ATOM 709 C C . VAL A 1 93 ? 24.480 9.422 -33.958 1.00 93.88 93 VAL A C 1
ATOM 711 O O . VAL A 1 93 ? 25.676 9.358 -34.231 1.00 93.88 93 VAL A O 1
ATOM 714 N N . GLY A 1 94 ? 23.552 9.279 -34.913 1.00 92.75 94 GLY A N 1
ATOM 715 C CA . GLY A 1 94 ? 23.827 9.002 -36.331 1.00 92.75 94 GLY A CA 1
ATOM 716 C C . GLY A 1 94 ? 24.195 7.548 -36.657 1.00 92.75 94 GLY A C 1
ATOM 717 O O . GLY A 1 94 ? 24.493 7.230 -37.807 1.00 92.75 94 GLY A O 1
ATOM 718 N N . ILE A 1 95 ? 24.189 6.667 -35.653 1.00 94.50 95 ILE A N 1
ATOM 719 C CA . ILE A 1 95 ? 24.365 5.216 -35.774 1.00 94.50 95 ILE A CA 1
ATOM 720 C C . ILE A 1 95 ? 23.426 4.517 -34.790 1.00 94.50 95 ILE A C 1
ATOM 722 O O . ILE A 1 95 ? 23.192 5.012 -33.684 1.00 94.50 95 ILE A O 1
ATOM 726 N N . ARG A 1 96 ? 22.889 3.354 -35.164 1.00 94.31 96 ARG A N 1
ATOM 727 C CA . ARG A 1 96 ? 22.101 2.531 -34.242 1.00 94.31 96 ARG A CA 1
ATOM 728 C C . ARG A 1 96 ? 22.973 1.915 -33.148 1.00 94.31 96 ARG A C 1
ATOM 730 O O . ARG A 1 96 ? 24.192 1.801 -33.273 1.00 94.31 96 ARG A O 1
ATOM 737 N N . ARG A 1 97 ? 22.322 1.443 -32.083 1.00 95.19 97 ARG A N 1
ATOM 738 C CA . ARG A 1 97 ? 22.981 0.671 -31.024 1.00 95.19 97 ARG A CA 1
ATOM 739 C C . ARG A 1 97 ? 23.613 -0.600 -31.611 1.00 95.19 97 ARG A C 1
ATOM 741 O O . ARG A 1 97 ? 22.933 -1.391 -32.263 1.00 95.19 97 ARG A O 1
ATOM 748 N N . SER A 1 98 ? 24.906 -0.789 -31.359 1.00 94.81 98 SER A N 1
ATOM 749 C CA . SER A 1 98 ? 25.650 -1.996 -31.733 1.00 94.81 98 SER A CA 1
ATOM 750 C C . SER A 1 98 ? 25.116 -3.243 -31.024 1.00 94.81 98 SER A C 1
ATOM 752 O O . SER A 1 98 ? 24.504 -3.153 -29.960 1.00 94.81 98 SER A O 1
ATOM 754 N N . LEU A 1 99 ? 25.402 -4.420 -31.587 1.00 93.88 99 LEU A N 1
ATOM 755 C CA . LEU A 1 99 ? 25.208 -5.696 -30.891 1.00 93.88 99 LEU A CA 1
ATOM 756 C C . LEU A 1 99 ? 26.022 -5.719 -29.594 1.00 93.88 99 LEU A C 1
ATOM 758 O O . LEU A 1 99 ? 27.145 -5.211 -29.578 1.00 93.88 99 LEU A O 1
ATOM 762 N N . ASP A 1 100 ? 25.497 -6.357 -28.546 1.00 93.38 100 ASP A N 1
ATOM 763 C CA . ASP A 1 100 ? 26.136 -6.352 -27.224 1.00 93.38 100 ASP A CA 1
ATOM 764 C C . ASP A 1 100 ? 27.578 -6.910 -27.271 1.00 93.38 100 ASP A C 1
ATOM 766 O O . ASP A 1 100 ? 28.470 -6.357 -26.642 1.00 93.38 100 ASP A O 1
ATOM 770 N N . THR A 1 101 ? 27.880 -7.911 -28.107 1.00 93.88 101 THR A N 1
ATOM 771 C CA . THR A 1 101 ? 29.249 -8.459 -28.257 1.00 93.88 101 THR A CA 1
ATOM 772 C C . THR A 1 101 ? 30.261 -7.496 -28.883 1.00 93.88 101 THR A C 1
ATOM 774 O O . THR A 1 101 ? 31.462 -7.726 -28.778 1.00 93.88 101 THR A O 1
ATOM 777 N N . ASN A 1 102 ? 29.795 -6.447 -29.565 1.00 93.44 102 ASN A N 1
ATOM 778 C CA . ASN A 1 102 ? 30.645 -5.474 -30.255 1.00 93.44 102 ASN A CA 1
ATOM 779 C C . ASN A 1 102 ? 30.912 -4.221 -29.407 1.00 93.44 102 ASN A C 1
ATOM 781 O O . ASN A 1 102 ? 31.637 -3.329 -29.849 1.00 93.44 102 ASN A O 1
ATOM 785 N N . ILE A 1 103 ? 30.312 -4.115 -28.219 1.00 92.44 103 ILE A N 1
ATOM 786 C CA . ILE A 1 103 ? 30.538 -2.996 -27.307 1.00 92.44 103 ILE A CA 1
ATOM 787 C C . ILE A 1 103 ? 31.723 -3.359 -26.407 1.00 92.44 103 ILE A C 1
ATOM 789 O O . ILE A 1 103 ? 31.685 -4.337 -25.667 1.00 92.44 103 ILE A O 1
ATOM 793 N N . VAL A 1 104 ? 32.789 -2.564 -26.499 1.00 90.19 104 VAL A N 1
ATOM 794 C CA . VAL A 1 104 ? 34.079 -2.821 -25.831 1.00 90.19 104 VAL A CA 1
ATOM 795 C C . VAL A 1 104 ? 33.986 -2.689 -24.306 1.00 90.19 104 VAL A C 1
ATOM 797 O O . VAL A 1 104 ? 34.745 -3.332 -23.588 1.00 90.19 104 VAL A O 1
ATOM 800 N N . ASP A 1 105 ? 33.046 -1.879 -23.817 1.00 88.12 105 ASP A N 1
ATOM 801 C CA . ASP A 1 105 ? 32.839 -1.606 -22.395 1.00 88.12 105 ASP A CA 1
ATOM 802 C C . ASP A 1 105 ? 31.387 -1.920 -21.993 1.00 88.12 105 ASP A C 1
ATOM 804 O O . ASP A 1 105 ? 30.473 -1.117 -22.186 1.00 88.12 105 ASP A O 1
ATOM 808 N N . LEU A 1 106 ? 31.170 -3.138 -21.491 1.00 86.38 106 LEU A N 1
ATOM 809 C CA . LEU A 1 106 ? 29.889 -3.652 -20.997 1.00 86.38 106 LEU A CA 1
ATOM 810 C C . LEU A 1 106 ? 30.077 -4.441 -19.700 1.00 86.38 106 LEU A C 1
ATOM 812 O O . LEU A 1 106 ? 31.185 -4.735 -19.255 1.00 86.38 106 LEU A O 1
ATOM 816 N N . GLY A 1 107 ? 28.953 -4.845 -19.109 1.00 86.94 107 GLY A N 1
ATOM 817 C CA . GLY A 1 107 ? 28.927 -5.724 -17.949 1.00 86.94 107 GLY A CA 1
ATOM 818 C C . GLY A 1 107 ? 29.016 -4.931 -16.655 1.00 86.94 107 GLY A C 1
ATOM 819 O O . GLY A 1 107 ? 28.331 -3.924 -16.487 1.00 86.94 107 GLY A O 1
ATOM 820 N N . SER A 1 108 ? 29.851 -5.385 -15.721 1.00 88.44 108 SER A N 1
ATOM 821 C CA . SER A 1 108 ? 29.885 -4.843 -14.358 1.00 88.44 108 SER A CA 1
ATOM 822 C C . SER A 1 108 ? 30.244 -3.360 -14.278 1.00 88.44 108 SER A C 1
ATOM 824 O O . SER A 1 108 ? 29.841 -2.706 -13.319 1.00 88.44 108 SER A O 1
ATOM 826 N N . HIS A 1 109 ? 30.980 -2.835 -15.261 1.00 87.94 109 HIS A N 1
ATOM 827 C CA . HIS A 1 109 ? 31.387 -1.430 -15.309 1.00 87.94 109 HIS A CA 1
ATOM 828 C C . HIS A 1 109 ? 30.210 -0.476 -15.586 1.00 87.94 109 HIS A C 1
ATOM 830 O O . HIS A 1 109 ? 30.188 0.637 -15.070 1.00 87.94 109 HIS A O 1
ATOM 836 N N . VAL A 1 110 ? 29.186 -0.935 -16.316 1.00 90.62 110 VAL A N 1
ATOM 837 C CA . VAL A 1 110 ? 28.003 -0.129 -16.684 1.00 90.62 110 VAL A CA 1
ATOM 838 C C . VAL A 1 110 ? 26.835 -0.347 -15.706 1.00 90.62 110 VAL A C 1
ATOM 840 O O . VAL A 1 110 ? 25.774 0.264 -15.834 1.00 90.62 110 VAL A O 1
ATOM 843 N N . ASN A 1 111 ? 27.004 -1.204 -14.692 1.00 93.06 111 ASN A N 1
ATOM 844 C CA . ASN A 1 111 ? 25.962 -1.462 -13.702 1.00 93.06 111 ASN A CA 1
ATOM 845 C C . ASN A 1 111 ? 25.595 -0.182 -12.938 1.00 93.06 111 ASN A C 1
ATOM 847 O O . ASN A 1 111 ? 26.409 0.385 -12.206 1.00 93.06 111 ASN A O 1
ATOM 851 N N . VAL A 1 112 ? 24.325 0.218 -13.020 1.00 90.56 112 VAL A N 1
ATOM 852 C CA . VAL A 1 112 ? 23.791 1.386 -12.305 1.00 90.56 112 VAL A CA 1
ATOM 853 C C . VAL A 1 112 ? 23.477 1.016 -10.849 1.00 90.56 112 VAL A C 1
ATOM 855 O O . VAL A 1 112 ? 22.336 1.021 -10.405 1.00 90.56 112 VAL A O 1
ATOM 858 N N . ASN A 1 113 ? 24.521 0.704 -10.081 1.00 91.88 113 ASN A N 1
ATOM 859 C CA . ASN A 1 113 ? 24.436 0.403 -8.645 1.00 91.88 113 ASN A CA 1
ATOM 860 C C . ASN A 1 113 ? 24.586 1.653 -7.763 1.00 91.88 113 ASN A C 1
ATOM 862 O O . ASN A 1 113 ? 24.749 1.541 -6.549 1.00 91.88 113 ASN A O 1
ATOM 866 N N . MET A 1 114 ? 24.562 2.849 -8.360 1.00 91.62 114 MET A N 1
ATOM 867 C CA . MET A 1 114 ? 24.611 4.111 -7.614 1.00 91.62 114 MET A CA 1
ATOM 868 C C . MET A 1 114 ? 23.340 4.337 -6.786 1.00 91.62 114 MET A C 1
ATOM 870 O O . MET A 1 114 ? 23.404 4.939 -5.720 1.00 91.62 114 MET A O 1
ATOM 874 N N . LEU A 1 115 ? 22.194 3.823 -7.246 1.00 90.94 115 LEU A N 1
ATOM 875 C CA . LEU A 1 115 ? 20.918 3.895 -6.533 1.00 90.94 115 LEU A CA 1
ATOM 876 C C . LEU A 1 115 ? 20.787 2.722 -5.556 1.00 90.94 115 LEU A C 1
ATOM 878 O O . LEU A 1 115 ? 19.991 1.807 -5.751 1.00 90.94 115 LEU A O 1
ATOM 882 N N . ARG A 1 116 ? 21.605 2.742 -4.506 1.00 91.56 116 ARG A N 1
ATOM 883 C CA . ARG A 1 116 ? 21.569 1.763 -3.415 1.00 91.56 116 ARG A CA 1
ATOM 884 C C . ARG A 1 116 ? 21.543 2.482 -2.078 1.00 91.56 116 ARG A C 1
ATOM 886 O O . ARG A 1 116 ? 22.166 3.528 -1.921 1.00 91.56 116 ARG A O 1
ATOM 893 N N . PHE A 1 117 ? 20.852 1.899 -1.114 1.00 91.69 117 PHE A N 1
ATOM 894 C CA . PHE A 1 117 ? 20.836 2.381 0.257 1.00 91.69 117 PHE A CA 1
ATOM 895 C C . PHE A 1 117 ? 20.746 1.184 1.197 1.00 91.69 117 PHE A C 1
ATOM 897 O O . PHE A 1 117 ? 20.217 0.131 0.836 1.00 91.69 117 PHE A O 1
ATOM 904 N N . GLU A 1 118 ? 21.291 1.350 2.392 1.00 91.25 118 GLU A N 1
ATOM 905 C CA . GLU A 1 118 ? 21.130 0.402 3.483 1.00 91.25 118 GLU A CA 1
ATOM 906 C C . GLU A 1 118 ? 20.031 0.916 4.411 1.00 91.25 118 GLU A C 1
ATOM 908 O O . GLU A 1 118 ? 19.932 2.118 4.668 1.00 91.25 118 GLU A O 1
ATOM 913 N N . ARG A 1 119 ? 19.175 0.007 4.878 1.00 89.00 119 ARG A N 1
ATOM 914 C CA . ARG A 1 119 ? 18.059 0.334 5.763 1.00 89.00 119 ARG A CA 1
ATOM 915 C C . ARG A 1 119 ? 18.335 -0.201 7.156 1.00 89.00 119 ARG A C 1
ATOM 917 O O . ARG A 1 119 ? 18.255 -1.405 7.392 1.00 89.00 119 ARG A O 1
ATOM 924 N N . GLU A 1 120 ? 18.572 0.709 8.090 1.00 88.94 120 GLU A N 1
ATOM 925 C CA . GLU A 1 120 ? 18.648 0.383 9.509 1.00 88.94 120 GLU A CA 1
ATOM 926 C C . GLU A 1 120 ? 17.236 0.256 10.092 1.00 88.94 120 GLU A C 1
ATOM 928 O O . GLU A 1 120 ? 16.494 1.234 10.213 1.00 88.94 120 GLU A O 1
ATOM 933 N N . GLN A 1 121 ? 16.847 -0.961 10.470 1.00 87.56 121 GLN A N 1
ATOM 934 C CA . GLN A 1 121 ? 15.547 -1.219 11.080 1.00 87.56 121 GLN A CA 1
ATOM 935 C C . GLN A 1 121 ? 15.716 -1.884 12.444 1.00 87.56 121 GLN A C 1
ATOM 937 O O . GLN A 1 121 ? 16.312 -2.950 12.573 1.00 87.56 121 GLN A O 1
ATOM 942 N N . GLY A 1 122 ? 15.154 -1.255 13.479 1.00 88.62 122 GLY A N 1
ATOM 943 C CA . GLY A 1 122 ? 15.078 -1.868 14.802 1.00 88.62 122 GLY A CA 1
ATOM 944 C C . GLY A 1 122 ? 14.196 -3.120 14.784 1.00 88.62 122 GLY A C 1
ATOM 945 O O . GLY A 1 122 ? 13.222 -3.176 14.035 1.00 88.62 122 GLY A O 1
ATOM 946 N N . PHE A 1 123 ? 14.489 -4.086 15.658 1.00 90.06 123 PHE A N 1
ATOM 947 C CA . PHE A 1 123 ? 13.821 -5.397 15.708 1.00 90.06 123 PHE A CA 1
ATOM 948 C C . PHE A 1 123 ? 12.281 -5.327 15.721 1.00 90.06 123 PHE A C 1
ATOM 950 O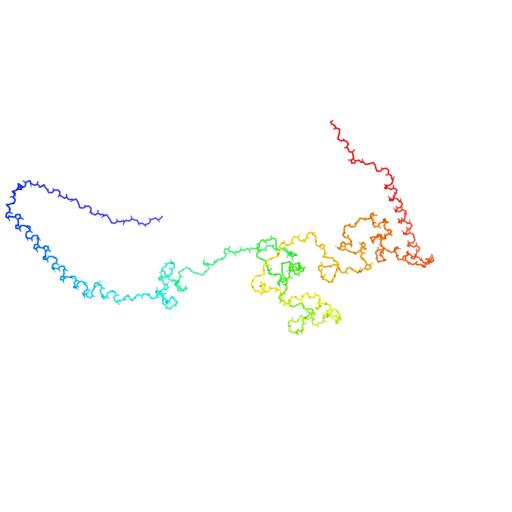 O . PHE A 1 123 ? 11.613 -6.135 15.085 1.00 90.06 123 PHE A O 1
ATOM 957 N N . THR A 1 124 ? 11.711 -4.341 16.418 1.00 91.12 124 THR A N 1
ATOM 958 C CA . THR A 1 124 ? 10.256 -4.127 16.523 1.00 91.12 124 THR A CA 1
ATOM 959 C C . THR A 1 124 ? 9.768 -2.875 15.793 1.00 91.12 124 THR A C 1
ATOM 961 O O . THR A 1 124 ? 8.614 -2.474 15.961 1.00 91.12 124 THR A O 1
ATOM 964 N N . SER A 1 125 ? 10.625 -2.225 14.997 1.00 87.19 125 SER A N 1
ATOM 965 C CA . SER A 1 125 ? 10.259 -0.980 14.322 1.00 87.19 125 SER A CA 1
ATOM 966 C C . SER A 1 125 ? 9.213 -1.254 13.250 1.00 87.19 125 SER A C 1
ATOM 968 O O . SER A 1 125 ? 9.495 -1.899 12.241 1.00 87.19 125 SER A O 1
ATOM 970 N N . LYS A 1 126 ? 8.000 -0.740 13.469 1.00 82.06 126 LYS A N 1
ATOM 971 C CA . LYS A 1 126 ? 6.889 -0.871 12.519 1.00 82.06 126 LYS A CA 1
ATOM 972 C C . LYS A 1 126 ? 7.050 0.052 11.319 1.00 82.06 126 LYS A C 1
ATOM 974 O O . LYS A 1 126 ? 6.699 -0.339 10.214 1.00 82.06 126 LYS A O 1
ATOM 979 N N . LEU A 1 127 ? 7.581 1.251 11.551 1.00 82.56 127 LEU A N 1
ATOM 980 C CA . LEU A 1 127 ? 7.836 2.254 10.526 1.00 82.56 127 LEU A CA 1
ATOM 981 C C . LEU A 1 127 ? 9.323 2.309 10.195 1.00 82.56 127 LEU A C 1
ATOM 983 O O . LEU A 1 127 ? 10.189 2.185 11.069 1.00 82.56 127 LEU A O 1
ATOM 987 N N . HIS A 1 128 ? 9.591 2.515 8.916 1.00 82.75 128 HIS A N 1
ATOM 988 C CA . HIS A 1 128 ? 10.901 2.888 8.415 1.00 82.75 128 HIS A CA 1
ATOM 989 C C . HIS A 1 128 ? 11.127 4.363 8.759 1.00 82.75 128 HIS A C 1
ATOM 991 O O . HIS A 1 128 ? 10.281 5.206 8.465 1.00 82.75 128 HIS A O 1
ATOM 997 N N . LYS A 1 129 ? 12.218 4.668 9.468 1.00 80.19 129 LYS A N 1
ATOM 998 C CA . LYS A 1 129 ? 12.599 6.063 9.753 1.00 80.19 129 LYS A CA 1
ATOM 999 C C . LYS A 1 129 ? 13.323 6.692 8.566 1.00 80.19 129 LYS A C 1
ATOM 1001 O O . LYS A 1 129 ? 13.346 7.911 8.436 1.00 80.19 129 LYS A O 1
ATOM 1006 N N . ASP A 1 130 ? 13.930 5.856 7.733 1.00 80.44 130 ASP A N 1
ATOM 1007 C CA . ASP A 1 130 ? 14.568 6.237 6.489 1.00 80.44 130 ASP A CA 1
ATOM 1008 C C . ASP A 1 130 ? 13.515 6.550 5.418 1.00 80.44 130 ASP A C 1
ATOM 1010 O O . ASP A 1 130 ? 12.512 5.853 5.285 1.00 80.44 130 ASP A O 1
ATOM 1014 N N . ALA A 1 131 ? 13.762 7.583 4.610 1.00 80.56 131 ALA A N 1
ATOM 1015 C CA . ALA A 1 131 ? 12.898 7.991 3.497 1.00 80.56 131 ALA A CA 1
ATOM 1016 C C . ALA A 1 131 ? 13.008 7.059 2.267 1.00 80.56 131 ALA A C 1
ATOM 1018 O O . ALA A 1 131 ? 12.835 7.496 1.130 1.00 80.56 131 ALA A O 1
ATOM 1019 N N . GLY A 1 132 ? 13.362 5.788 2.476 1.00 87.69 132 GLY A N 1
ATOM 1020 C CA . GLY A 1 132 ? 13.471 4.807 1.405 1.00 87.69 132 GLY A CA 1
ATOM 1021 C C . GLY A 1 132 ? 12.098 4.332 0.900 1.00 87.69 132 GLY A C 1
ATOM 1022 O O . GLY A 1 132 ? 11.067 4.649 1.490 1.00 87.69 132 GLY A O 1
ATOM 1023 N N . PRO A 1 133 ? 12.062 3.515 -0.167 1.00 89.06 133 PRO A N 1
ATOM 1024 C CA . PRO A 1 133 ? 10.836 2.933 -0.701 1.00 89.06 133 PRO A CA 1
ATOM 1025 C C . PRO A 1 133 ? 10.042 2.177 0.369 1.00 89.06 133 PRO A C 1
ATOM 1027 O O . PRO A 1 133 ? 10.597 1.426 1.184 1.00 89.06 133 PRO A O 1
ATOM 1030 N N . VAL A 1 134 ? 8.728 2.371 0.338 1.00 86.44 134 VAL A N 1
ATOM 1031 C CA . VAL A 1 134 ? 7.757 1.731 1.228 1.00 86.44 134 VAL A CA 1
ATOM 1032 C C . VAL A 1 134 ? 6.917 0.767 0.398 1.00 86.44 134 VAL A C 1
ATOM 1034 O O . VAL A 1 134 ? 6.594 1.040 -0.758 1.00 86.44 134 VAL A O 1
ATOM 1037 N N . TYR A 1 135 ? 6.606 -0.392 0.969 1.00 87.12 135 TYR A N 1
ATOM 1038 C CA . TYR A 1 135 ? 5.728 -1.357 0.321 1.00 87.12 135 TYR A CA 1
ATOM 1039 C C . TYR A 1 135 ? 4.277 -0.876 0.355 1.00 87.12 135 TYR A C 1
ATOM 1041 O O . TYR A 1 135 ? 3.876 -0.132 1.240 1.00 87.12 135 TYR A O 1
ATOM 1049 N N . SER A 1 136 ? 3.467 -1.352 -0.589 1.00 86.56 136 SER A N 1
ATOM 1050 C CA . SER A 1 136 ? 2.018 -1.148 -0.533 1.00 86.56 136 SER A CA 1
ATOM 1051 C C . SER A 1 136 ? 1.426 -1.736 0.763 1.00 86.56 136 SER A C 1
ATOM 1053 O O . SER A 1 136 ? 1.859 -2.824 1.161 1.00 86.56 136 SER A O 1
ATOM 1055 N N . PRO A 1 137 ? 0.351 -1.144 1.329 1.00 84.94 137 PRO A N 1
ATOM 1056 C CA . PRO A 1 137 ? -0.381 -1.709 2.469 1.00 84.94 137 PRO A CA 1
ATOM 1057 C C . PRO A 1 137 ? -0.917 -3.136 2.227 1.00 84.94 137 PRO A C 1
ATOM 1059 O O . PRO A 1 137 ? -1.280 -3.854 3.164 1.00 84.94 137 PRO A O 1
ATOM 1062 N N . SER A 1 138 ? -0.974 -3.590 0.967 1.00 86.25 138 SER A N 1
ATOM 1063 C CA . SER A 1 138 ? -1.315 -4.976 0.605 1.00 86.25 138 SER A CA 1
ATOM 1064 C C . SER A 1 138 ? -0.243 -5.995 1.014 1.00 86.25 138 SER A C 1
ATOM 1066 O O . SER A 1 138 ? -0.556 -7.175 1.191 1.00 86.25 138 SER A O 1
ATOM 1068 N N . ALA A 1 139 ? 1.000 -5.564 1.222 1.00 88.69 139 ALA A N 1
ATOM 1069 C CA . ALA A 1 139 ? 2.046 -6.384 1.815 1.00 88.69 139 ALA A CA 1
ATOM 1070 C C . ALA A 1 139 ? 1.981 -6.287 3.346 1.00 88.69 139 ALA A C 1
ATOM 1072 O O . ALA A 1 139 ? 1.789 -5.211 3.902 1.00 88.69 139 ALA A O 1
ATOM 1073 N N . CYS A 1 140 ? 2.152 -7.406 4.053 1.00 90.50 140 CYS A N 1
ATOM 1074 C CA . CYS A 1 140 ? 2.109 -7.436 5.520 1.00 90.50 140 CYS A CA 1
ATOM 1075 C C . CYS A 1 140 ? 3.445 -6.992 6.156 1.00 90.50 140 CYS A C 1
ATOM 1077 O O . CYS A 1 140 ? 3.991 -7.682 7.015 1.00 90.50 140 CYS A O 1
ATOM 1079 N N . THR A 1 141 ? 3.986 -5.853 5.721 1.00 89.25 141 THR A N 1
ATOM 1080 C CA . THR A 1 141 ? 5.241 -5.243 6.199 1.00 89.25 141 THR A CA 1
ATOM 1081 C C . THR A 1 141 ? 5.076 -3.723 6.309 1.00 89.25 141 THR A C 1
ATOM 1083 O O . THR A 1 141 ? 4.107 -3.193 5.786 1.00 89.25 141 THR A O 1
ATOM 1086 N N . GLY A 1 142 ? 5.972 -3.025 7.015 1.00 82.50 142 GLY A N 1
ATOM 1087 C CA . GLY A 1 142 ? 5.988 -1.554 7.067 1.00 82.50 142 GLY A CA 1
ATOM 1088 C C . GLY A 1 142 ? 4.679 -0.924 7.557 1.00 82.50 142 GLY A C 1
ATOM 1089 O O . GLY A 1 142 ? 3.960 -0.320 6.782 1.00 82.50 142 GLY A O 1
ATOM 1090 N N . ASN A 1 143 ? 4.350 -1.084 8.839 1.00 88.44 143 ASN A N 1
ATOM 1091 C CA . ASN A 1 143 ? 3.161 -0.514 9.497 1.00 88.44 143 ASN A CA 1
ATOM 1092 C C . ASN A 1 143 ? 1.795 -0.755 8.812 1.00 88.44 143 ASN A C 1
ATOM 1094 O O . ASN A 1 143 ? 0.812 -0.097 9.151 1.00 88.44 143 ASN A O 1
ATOM 1098 N N . TRP A 1 144 ? 1.698 -1.761 7.937 1.00 87.94 144 TRP A N 1
ATOM 1099 C CA . TRP A 1 144 ? 0.486 -2.111 7.184 1.00 87.94 144 TRP A CA 1
ATOM 1100 C C . TRP A 1 144 ? -0.797 -2.233 8.020 1.00 87.94 144 TRP A C 1
ATOM 1102 O O . TRP A 1 144 ? -1.891 -2.061 7.492 1.00 87.94 144 TRP A O 1
ATOM 1112 N N . VAL A 1 145 ? -0.694 -2.573 9.311 1.00 90.50 145 VAL A N 1
ATOM 1113 C CA . VAL A 1 145 ? -1.857 -2.715 10.203 1.00 90.50 145 VAL A CA 1
ATOM 1114 C C . VAL A 1 145 ? -2.579 -1.382 10.378 1.00 90.50 145 VAL A C 1
ATOM 1116 O O . VAL A 1 145 ? -3.804 -1.350 10.316 1.00 90.50 145 VAL A O 1
ATOM 1119 N N . GLU A 1 146 ? -1.837 -0.293 10.597 1.00 86.44 146 GLU A N 1
ATOM 1120 C CA . GLU A 1 146 ? -2.436 1.035 10.759 1.00 86.44 146 GLU A CA 1
ATOM 1121 C C . GLU A 1 146 ? -3.025 1.517 9.431 1.00 86.44 146 GLU A C 1
ATOM 1123 O O . GLU A 1 146 ? -4.160 1.983 9.403 1.00 86.44 146 GLU A O 1
ATOM 1128 N N . GLU A 1 147 ? -2.313 1.292 8.325 1.00 84.88 147 GLU A N 1
ATOM 1129 C CA . GLU A 1 147 ? -2.754 1.681 6.980 1.00 84.88 147 GLU A CA 1
ATOM 1130 C C . GLU A 1 147 ? -4.013 0.924 6.530 1.00 84.88 147 GLU A C 1
ATOM 1132 O O . GLU A 1 147 ? -4.945 1.521 6.001 1.00 84.88 147 GLU A O 1
ATOM 1137 N N . ARG A 1 148 ? -4.116 -0.388 6.784 1.00 85.81 148 ARG A N 1
ATOM 1138 C CA . ARG A 1 148 ? -5.321 -1.160 6.419 1.00 85.81 148 ARG A CA 1
ATOM 1139 C C . ARG A 1 148 ? -6.548 -0.828 7.256 1.00 85.81 148 ARG A C 1
ATOM 1141 O O . ARG A 1 148 ? -7.664 -1.114 6.825 1.00 85.81 148 ARG A O 1
ATOM 1148 N N . HIS A 1 149 ? -6.350 -0.307 8.463 1.00 85.25 149 HIS A N 1
ATOM 1149 C CA . HIS A 1 149 ? -7.435 0.157 9.325 1.00 85.25 149 HIS A CA 1
ATOM 1150 C C . HIS A 1 149 ? -7.801 1.621 9.072 1.00 85.25 149 HIS A C 1
ATOM 1152 O O . HIS A 1 149 ? -8.725 2.141 9.703 1.00 85.25 149 HIS A O 1
ATOM 1158 N N . GLU A 1 150 ? -7.111 2.285 8.147 1.00 81.69 150 GLU A N 1
ATOM 1159 C CA . GLU A 1 150 ? -7.462 3.626 7.725 1.00 81.69 150 GLU A CA 1
ATOM 1160 C C . GLU A 1 150 ? -8.786 3.626 6.950 1.00 81.69 150 GLU A C 1
ATOM 1162 O O . GLU A 1 150 ? -9.078 2.744 6.145 1.00 81.69 150 GLU A O 1
ATOM 1167 N N . GLN A 1 151 ? -9.599 4.657 7.171 1.00 78.00 151 GLN A N 1
ATOM 1168 C CA . GLN A 1 151 ? -10.898 4.816 6.515 1.00 78.00 151 GLN A CA 1
ATOM 1169 C C . GLN A 1 151 ? -10.794 4.961 4.988 1.00 78.00 151 GLN A C 1
ATOM 1171 O O . GLN A 1 151 ? -11.730 4.603 4.275 1.00 78.00 151 GLN A O 1
ATOM 1176 N N . SER A 1 152 ? -9.694 5.536 4.499 1.00 75.38 152 SER A N 1
ATOM 1177 C CA . SER A 1 152 ? -9.456 5.799 3.077 1.00 75.38 152 SER A CA 1
ATOM 1178 C C . SER A 1 152 ? -8.942 4.562 2.327 1.00 75.38 152 SER A C 1
ATOM 1180 O O . SER A 1 152 ? -9.011 4.513 1.096 1.00 75.38 152 SER A O 1
ATOM 1182 N N . TYR A 1 153 ? -8.457 3.551 3.056 1.00 79.69 153 TYR A N 1
ATOM 1183 C CA . TYR A 1 153 ? -7.916 2.339 2.468 1.00 79.69 153 TYR A CA 1
ATOM 1184 C C . TYR A 1 153 ? -9.026 1.482 1.857 1.00 79.69 153 TYR A C 1
ATOM 1186 O O . TYR A 1 153 ? -10.081 1.247 2.447 1.00 79.69 153 TYR A O 1
ATOM 1194 N N . SER A 1 154 ? -8.757 0.962 0.662 1.00 79.12 154 SER A N 1
ATOM 1195 C CA . SER A 1 154 ? -9.631 0.007 -0.010 1.00 79.12 154 SER A CA 1
ATOM 1196 C C . SER A 1 154 ? -8.814 -1.180 -0.503 1.00 79.12 154 SER A C 1
ATOM 1198 O O . SER A 1 154 ? -7.754 -1.020 -1.106 1.00 79.12 154 SER A O 1
ATOM 1200 N N . SER A 1 155 ? -9.298 -2.389 -0.222 1.00 81.31 155 SER A N 1
ATOM 1201 C CA . SER A 1 155 ? -8.711 -3.608 -0.770 1.00 81.31 155 SER A CA 1
ATOM 1202 C C . SER A 1 155 ? -9.371 -3.945 -2.103 1.00 81.31 155 SER A C 1
ATOM 1204 O O . SER A 1 155 ? -10.590 -3.860 -2.231 1.00 81.31 155 SER A O 1
ATOM 1206 N N . GLY A 1 156 ? -8.574 -4.390 -3.076 1.00 79.62 156 GLY A N 1
ATOM 1207 C CA . GLY A 1 156 ? -9.087 -4.934 -4.337 1.00 79.62 156 GLY A CA 1
ATOM 1208 C C . GLY A 1 156 ? -9.758 -6.309 -4.201 1.00 79.62 156 GLY A C 1
ATOM 1209 O O . GLY A 1 156 ? -10.316 -6.809 -5.173 1.00 79.62 156 GLY A O 1
ATOM 1210 N N . PHE A 1 157 ? -9.710 -6.929 -3.018 1.00 81.88 157 PHE A N 1
ATOM 1211 C CA . PHE A 1 157 ? -10.296 -8.240 -2.746 1.00 81.88 157 PHE A CA 1
ATOM 1212 C C . PHE A 1 157 ? -11.376 -8.148 -1.667 1.00 81.88 157 PHE A C 1
ATOM 1214 O O . PHE A 1 157 ? -11.328 -7.298 -0.778 1.00 81.88 157 PHE A O 1
ATOM 1221 N N . HIS A 1 158 ? -12.342 -9.067 -1.717 1.00 81.88 158 HIS A N 1
ATOM 1222 C CA . HIS A 1 158 ? -13.345 -9.194 -0.664 1.00 81.88 158 HIS A CA 1
ATOM 1223 C C . HIS A 1 158 ? -12.711 -9.611 0.675 1.00 81.88 158 HIS A C 1
ATOM 1225 O O . HIS A 1 158 ? -11.738 -10.373 0.684 1.00 81.88 158 HIS A O 1
ATOM 1231 N N . PRO A 1 159 ? -13.272 -9.158 1.812 1.00 85.12 159 PRO A N 1
ATOM 1232 C CA . PRO A 1 159 ? -12.806 -9.573 3.126 1.00 85.12 159 PRO A CA 1
ATOM 1233 C C . PRO A 1 159 ? -12.991 -11.083 3.315 1.00 85.12 159 PRO A C 1
ATOM 1235 O O . PRO A 1 159 ? -13.926 -11.702 2.798 1.00 85.12 159 PRO A O 1
ATOM 1238 N N . ARG A 1 160 ? -12.076 -11.683 4.075 1.00 86.31 160 ARG A N 1
ATOM 1239 C CA . ARG A 1 160 ? -11.947 -13.138 4.227 1.00 86.31 160 ARG A CA 1
ATOM 1240 C C . ARG A 1 160 ? -13.180 -13.785 4.851 1.00 86.31 160 ARG A C 1
ATOM 1242 O O . ARG A 1 160 ? -13.504 -14.918 4.513 1.00 86.31 160 ARG A O 1
ATOM 1249 N N . GLU A 1 161 ? -13.878 -13.066 5.722 1.00 84.06 161 GLU A N 1
ATOM 1250 C CA . GLU A 1 161 ? -15.118 -13.485 6.378 1.00 84.06 161 GLU A CA 1
ATOM 1251 C C . GLU A 1 161 ? -16.249 -13.766 5.376 1.00 84.06 161 GLU A C 1
ATOM 1253 O O . GLU A 1 161 ? -17.177 -14.509 5.693 1.00 84.06 161 GLU A O 1
ATOM 1258 N N . LEU A 1 162 ? -16.164 -13.189 4.170 1.00 83.12 162 LEU A N 1
ATOM 1259 C CA . LEU A 1 162 ? -17.114 -13.378 3.074 1.00 83.12 162 LEU A CA 1
ATOM 1260 C C . LEU A 1 162 ? -16.600 -14.335 1.985 1.00 83.12 162 LEU A C 1
ATOM 1262 O O . LEU A 1 162 ? -17.306 -14.576 1.008 1.00 83.12 162 LEU A O 1
ATOM 1266 N N . GLY A 1 163 ? -15.387 -14.877 2.123 1.00 75.62 163 GLY A N 1
ATOM 1267 C CA . GLY A 1 163 ? -14.784 -15.766 1.135 1.00 75.62 163 GLY A CA 1
ATOM 1268 C C . GLY A 1 163 ? -15.512 -17.109 1.039 1.00 75.62 163 GLY A C 1
ATOM 1269 O O . GLY A 1 163 ? -15.646 -17.827 2.026 1.00 75.62 163 GLY A O 1
ATOM 1270 N N . PHE A 1 164 ? -15.947 -17.478 -0.168 1.00 71.00 164 PHE A N 1
ATOM 1271 C CA . PHE A 1 164 ? -16.683 -18.728 -0.412 1.00 71.00 164 PHE A CA 1
ATOM 1272 C C . PHE A 1 164 ? -15.814 -19.873 -0.948 1.00 71.00 164 PHE A C 1
ATOM 1274 O O . PHE A 1 164 ? -16.228 -21.032 -0.943 1.00 71.00 164 PHE A O 1
ATOM 1281 N N . THR A 1 165 ? -14.612 -19.574 -1.439 1.00 74.75 165 THR A N 1
ATOM 1282 C CA . THR A 1 165 ? -13.761 -20.553 -2.122 1.00 74.75 165 THR A CA 1
ATOM 1283 C C . THR A 1 165 ? -12.892 -21.323 -1.140 1.00 74.75 165 THR A C 1
ATOM 1285 O O . THR A 1 165 ? -12.272 -20.724 -0.267 1.00 74.75 165 THR A O 1
ATOM 1288 N N . LYS A 1 166 ? -12.775 -22.645 -1.332 1.00 77.19 166 LYS A N 1
ATOM 1289 C CA . LYS A 1 166 ? -11.830 -23.505 -0.589 1.00 77.19 166 LYS A CA 1
ATOM 1290 C C . LYS A 1 166 ? -10.364 -23.276 -0.981 1.00 77.19 166 LYS A C 1
ATOM 1292 O O . LYS A 1 166 ? -9.461 -23.648 -0.240 1.00 77.19 166 LYS A O 1
ATOM 1297 N N . LEU A 1 167 ? -10.129 -22.678 -2.147 1.00 81.06 167 LEU A N 1
ATOM 1298 C CA . LEU A 1 167 ? -8.795 -22.333 -2.630 1.00 81.06 167 LEU A CA 1
ATOM 1299 C C . LEU A 1 167 ? -8.229 -21.155 -1.825 1.00 81.06 167 LEU A C 1
ATOM 1301 O O . LEU A 1 167 ? -8.967 -20.231 -1.487 1.00 81.06 167 LEU A O 1
ATOM 1305 N N . TYR A 1 168 ? -6.928 -21.204 -1.525 1.00 85.25 168 TYR A N 1
ATOM 1306 C CA . TYR A 1 168 ? -6.185 -20.185 -0.763 1.00 85.25 168 TYR A CA 1
ATOM 1307 C C . TYR A 1 168 ? -6.680 -19.924 0.672 1.00 85.25 168 TYR A C 1
ATOM 1309 O O . TYR A 1 168 ? -6.343 -18.906 1.278 1.00 85.25 168 TYR A O 1
ATOM 1317 N N . GLN A 1 169 ? -7.442 -20.851 1.260 1.00 88.06 169 GLN A N 1
ATOM 1318 C CA . GLN A 1 169 ? -7.782 -20.782 2.678 1.00 88.06 169 GLN A CA 1
ATOM 1319 C C . GLN A 1 169 ? -6.593 -21.227 3.529 1.00 88.06 169 GLN A C 1
ATOM 1321 O O . GLN A 1 169 ? -6.028 -22.297 3.314 1.00 88.06 169 GLN A O 1
ATOM 1326 N N . THR A 1 170 ? -6.247 -20.443 4.551 1.00 90.50 170 THR A N 1
ATOM 1327 C CA . THR A 1 170 ? -5.342 -20.938 5.597 1.00 90.50 170 THR A CA 1
ATOM 1328 C C . THR A 1 170 ? -6.096 -21.879 6.536 1.00 90.50 170 THR A C 1
ATOM 1330 O O . THR A 1 170 ? -7.323 -21.781 6.666 1.00 90.50 170 THR A O 1
ATOM 1333 N N . GLU A 1 171 ? -5.366 -22.751 7.235 1.00 92.25 171 GLU A N 1
ATOM 1334 C CA . GLU A 1 171 ? -5.935 -23.694 8.209 1.00 92.25 171 GLU A CA 1
ATOM 1335 C C . GLU A 1 171 ? -6.858 -22.990 9.216 1.00 92.25 171 GLU A C 1
ATOM 1337 O O . GLU A 1 171 ? -7.962 -23.455 9.495 1.00 92.25 171 GLU A O 1
ATOM 1342 N N . HIS A 1 172 ? -6.455 -21.804 9.683 1.00 91.38 172 HIS A N 1
ATOM 1343 C CA . HIS A 1 172 ? -7.261 -21.003 10.596 1.00 91.38 172 HIS A CA 1
ATOM 1344 C C . HIS A 1 172 ? -8.595 -20.548 9.974 1.00 91.38 172 HIS A C 1
ATOM 1346 O O . HIS A 1 172 ? -9.617 -20.619 10.643 1.00 91.38 172 HIS A O 1
ATOM 1352 N N . SER A 1 173 ? -8.650 -20.113 8.705 1.00 88.75 173 SER A N 1
ATOM 1353 C CA . SER A 1 173 ? -9.941 -19.692 8.096 1.00 88.75 173 SER A CA 1
ATOM 1354 C C . SER A 1 173 ? -10.887 -20.845 7.921 1.00 88.75 173 SER A C 1
ATOM 1356 O O . SER A 1 173 ? -12.090 -20.664 8.051 1.00 88.75 173 SER A O 1
ATOM 1358 N N . ALA A 1 174 ? -10.339 -21.998 7.544 1.00 87.25 174 ALA A N 1
ATOM 1359 C CA . ALA A 1 174 ? -11.151 -23.162 7.259 1.00 87.25 174 ALA A CA 1
ATOM 1360 C C . ALA A 1 174 ? -11.867 -23.643 8.530 1.00 87.25 174 ALA A C 1
ATOM 1362 O O . ALA A 1 174 ? -12.972 -24.169 8.448 1.00 87.25 174 ALA A O 1
ATOM 1363 N N . ARG A 1 175 ? -11.245 -23.443 9.703 1.00 88.94 175 ARG A N 1
ATOM 1364 C CA . ARG A 1 175 ? -11.786 -23.858 11.005 1.00 88.94 175 ARG A CA 1
ATOM 1365 C C . ARG A 1 175 ? -12.586 -22.775 11.725 1.00 88.94 175 ARG A C 1
ATOM 1367 O O . ARG A 1 175 ? -13.552 -23.100 12.406 1.00 88.94 175 ARG A O 1
ATOM 1374 N N . PHE A 1 176 ? -12.197 -21.510 11.592 1.00 88.19 176 PHE A N 1
ATOM 1375 C CA . PHE A 1 176 ? -12.804 -20.395 12.319 1.00 88.19 176 PHE A CA 1
ATOM 1376 C C . PHE A 1 176 ? -13.605 -19.505 11.371 1.00 88.19 176 PHE A C 1
ATOM 1378 O O . PHE A 1 176 ? -13.144 -18.453 10.929 1.00 88.19 176 PHE A O 1
ATOM 1385 N N . THR A 1 177 ? -14.825 -19.945 11.071 1.00 84.94 177 THR A N 1
ATOM 1386 C CA . THR A 1 177 ? -15.824 -19.156 10.345 1.00 84.94 177 THR A CA 1
ATOM 1387 C C . THR A 1 177 ? -16.754 -18.428 11.316 1.00 84.94 177 THR A C 1
ATOM 1389 O O . THR A 1 177 ? -16.926 -18.884 12.452 1.00 84.94 177 THR A O 1
ATOM 1392 N N . PRO A 1 178 ? -17.407 -17.328 10.900 1.00 84.69 178 PRO A N 1
ATOM 1393 C CA . PRO A 1 178 ? -18.345 -16.630 11.764 1.00 84.69 178 PRO A CA 1
ATOM 1394 C C . PRO A 1 178 ? -19.439 -17.569 12.298 1.00 84.69 178 PRO A C 1
ATOM 1396 O O . PRO A 1 178 ? -20.052 -18.298 11.516 1.00 84.69 178 PRO A O 1
ATOM 1399 N N . PRO A 1 179 ? -19.728 -17.551 13.611 1.00 78.44 179 PRO A N 1
ATOM 1400 C CA . PRO A 1 179 ? -20.555 -18.578 14.246 1.00 78.44 179 PRO A CA 1
ATOM 1401 C C . PRO A 1 179 ? -22.044 -18.462 13.902 1.00 78.44 179 PRO A C 1
ATOM 1403 O O . PRO A 1 179 ? -22.805 -19.398 14.128 1.00 78.44 179 PRO A O 1
ATOM 1406 N N . THR A 1 180 ? -22.496 -17.310 13.390 1.00 88.81 180 THR A N 1
ATOM 1407 C CA . THR A 1 180 ? -23.918 -17.072 13.121 1.00 88.81 180 THR A CA 1
ATOM 1408 C C . THR A 1 180 ? -24.153 -16.467 11.745 1.00 88.81 180 THR A C 1
ATOM 1410 O O . THR A 1 180 ? -23.492 -15.513 11.332 1.00 88.81 180 THR A O 1
ATOM 1413 N N . LYS A 1 181 ? -25.201 -16.954 11.069 1.00 87.62 181 LYS A N 1
ATOM 1414 C CA . LYS A 1 181 ? -25.692 -16.373 9.810 1.00 87.62 181 LYS A CA 1
ATOM 1415 C C . LYS A 1 181 ? -26.123 -14.912 9.977 1.00 87.62 181 LYS A C 1
ATOM 1417 O O . LYS A 1 181 ? -25.988 -14.116 9.057 1.00 87.62 181 LYS A O 1
ATOM 1422 N N . LYS A 1 182 ? -26.605 -14.542 11.171 1.00 87.69 182 LYS A N 1
ATOM 1423 C CA . LYS A 1 182 ? -26.967 -13.158 11.502 1.00 87.69 182 LYS A CA 1
ATOM 1424 C C . LYS A 1 182 ? -25.757 -12.226 11.429 1.00 87.69 182 LYS A C 1
ATOM 1426 O O . LYS A 1 182 ? -25.870 -11.157 10.842 1.00 87.69 182 LYS A O 1
ATOM 1431 N N . TYR A 1 183 ? -24.616 -12.637 11.985 1.00 85.50 183 TYR A N 1
ATOM 1432 C CA . TYR A 1 183 ? -23.375 -11.870 11.881 1.00 85.50 183 TYR A CA 1
ATOM 1433 C C . TYR A 1 183 ? -22.912 -11.766 10.426 1.00 85.50 183 TYR A C 1
ATOM 1435 O O . TYR A 1 183 ? -22.604 -10.676 9.966 1.00 85.50 183 TYR A O 1
ATOM 1443 N N . TYR A 1 184 ? -22.952 -12.874 9.683 1.00 85.19 184 TYR A N 1
ATOM 1444 C CA . TYR A 1 184 ? -22.594 -12.885 8.264 1.00 85.19 184 TYR A CA 1
ATOM 1445 C C . TYR A 1 184 ? -23.426 -11.886 7.442 1.00 85.19 184 TYR A C 1
ATOM 1447 O O . TYR A 1 184 ? -22.876 -11.051 6.731 1.00 85.19 184 TYR A O 1
ATOM 1455 N N . ASN A 1 185 ? -24.753 -11.920 7.592 1.00 86.50 185 ASN A N 1
ATOM 1456 C CA . ASN A 1 185 ? -25.653 -10.998 6.898 1.00 86.50 185 ASN A CA 1
ATOM 1457 C C . ASN A 1 185 ? -25.411 -9.541 7.303 1.00 86.50 185 ASN A C 1
ATOM 1459 O O . ASN A 1 185 ? -25.526 -8.661 6.458 1.00 86.50 185 ASN A O 1
ATOM 1463 N N . LYS A 1 186 ? -25.069 -9.299 8.575 1.00 84.50 186 LYS A N 1
ATOM 1464 C CA . LYS A 1 186 ? -24.738 -7.967 9.087 1.00 84.50 186 LYS A CA 1
ATOM 1465 C C . LYS A 1 186 ? -23.459 -7.424 8.446 1.00 84.50 186 LYS A C 1
ATOM 1467 O O . LYS A 1 186 ? -23.472 -6.323 7.912 1.00 84.50 186 LYS A O 1
ATOM 1472 N N . VAL A 1 187 ? -22.393 -8.229 8.410 1.00 83.12 187 VAL A N 1
ATOM 1473 C CA . VAL A 1 187 ? -21.146 -7.881 7.708 1.00 83.12 187 VAL A CA 1
ATOM 1474 C C . VAL A 1 187 ? -21.445 -7.597 6.240 1.00 83.12 187 VAL A C 1
ATOM 1476 O O . VAL A 1 187 ? -21.018 -6.577 5.720 1.00 83.12 187 VAL A O 1
ATOM 1479 N N . LEU A 1 188 ? -22.230 -8.449 5.580 1.00 82.75 188 LEU A N 1
ATOM 1480 C CA . LEU A 1 188 ? -22.591 -8.277 4.175 1.00 82.75 188 LEU A CA 1
ATOM 1481 C C . LEU A 1 188 ? -23.410 -6.999 3.906 1.00 82.75 188 LEU A C 1
ATOM 1483 O O . LEU A 1 188 ? -23.216 -6.383 2.863 1.00 82.75 188 LEU A O 1
ATOM 1487 N N . SER A 1 189 ? -24.312 -6.601 4.812 1.00 81.69 189 SER A N 1
ATOM 1488 C CA . SER A 1 189 ? -25.108 -5.370 4.674 1.00 81.69 189 SER A CA 1
ATOM 1489 C C . SER A 1 189 ? -24.326 -4.099 4.997 1.00 81.69 189 SER A C 1
ATOM 1491 O O . SER A 1 189 ? -24.633 -3.040 4.458 1.00 81.69 189 SER A O 1
ATOM 1493 N N . GLU A 1 190 ? -23.352 -4.201 5.902 1.00 74.62 190 GLU A N 1
ATOM 1494 C CA . GLU A 1 190 ? -22.511 -3.086 6.339 1.00 74.62 190 GLU A CA 1
ATOM 1495 C C . GLU A 1 190 ? -21.285 -2.875 5.482 1.00 74.62 190 GLU A C 1
ATOM 1497 O O . GLU A 1 190 ? -20.733 -1.778 5.521 1.00 74.62 190 GLU A O 1
ATOM 1502 N N . GLN A 1 191 ? -20.853 -3.891 4.727 1.00 67.25 191 GLN A N 1
ATOM 1503 C CA . GLN A 1 191 ? -19.972 -3.645 3.604 1.00 67.25 191 GLN A CA 1
ATOM 1504 C C . GLN A 1 191 ? -20.707 -2.603 2.769 1.00 67.25 191 GLN A C 1
ATOM 1506 O O . GLN A 1 191 ? -21.726 -2.944 2.149 1.00 67.25 191 GLN A O 1
ATOM 1511 N N . PRO A 1 192 ? -20.246 -1.331 2.743 1.00 54.91 192 PRO A N 1
ATOM 1512 C CA . PRO A 1 192 ? -20.705 -0.473 1.691 1.00 54.91 192 PRO A CA 1
ATOM 1513 C C . PRO A 1 192 ? -20.381 -1.286 0.460 1.00 54.91 192 PRO A C 1
ATOM 1515 O O . PRO A 1 192 ? -19.311 -1.883 0.330 1.00 54.91 192 PRO A O 1
ATOM 1518 N N . ILE A 1 193 ? -21.375 -1.412 -0.382 1.00 47.94 193 ILE A N 1
ATOM 1519 C CA . ILE A 1 193 ? -21.191 -1.818 -1.739 1.00 47.94 193 ILE A CA 1
ATOM 1520 C C . ILE A 1 193 ? -20.087 -0.896 -2.307 1.00 47.94 193 ILE A C 1
ATOM 1522 O O . ILE A 1 193 ? -20.334 0.103 -2.962 1.00 47.94 193 ILE A O 1
ATOM 1526 N N . ALA A 1 194 ? -18.827 -1.281 -2.128 1.00 44.59 194 ALA A N 1
ATOM 1527 C CA . ALA A 1 194 ? -17.748 -1.041 -3.051 1.00 44.59 194 ALA A CA 1
ATOM 1528 C C . ALA A 1 194 ? -18.040 -1.898 -4.294 1.00 44.59 194 ALA A C 1
ATOM 1530 O O . ALA A 1 194 ? -17.142 -2.545 -4.815 1.00 44.59 194 ALA A O 1
ATOM 1531 N N . LYS A 1 195 ? -19.312 -1.972 -4.755 1.00 45.88 195 LYS A N 1
ATOM 1532 C CA . LYS A 1 195 ? -19.641 -2.667 -6.008 1.00 45.88 195 LYS A CA 1
ATOM 1533 C C . LYS A 1 195 ? -18.861 -2.004 -7.112 1.00 45.88 195 LYS A C 1
ATOM 1535 O O . LYS A 1 195 ? -18.427 -2.729 -7.980 1.00 45.88 195 LYS A O 1
ATOM 1540 N N . PHE A 1 196 ? -18.606 -0.702 -7.021 1.00 48.16 196 PHE A N 1
ATOM 1541 C CA . PHE A 1 196 ? -17.573 -0.035 -7.787 1.00 48.16 196 PHE A CA 1
ATOM 1542 C C . PHE A 1 196 ? -17.120 1.173 -6.957 1.00 48.16 196 PHE A C 1
ATOM 1544 O O . PHE A 1 196 ? -17.891 2.131 -6.865 1.00 48.16 196 PHE A O 1
ATOM 1551 N N . PRO A 1 197 ? -15.911 1.213 -6.353 1.00 45.44 197 PRO A N 1
ATOM 1552 C CA . PRO A 1 197 ? -15.251 2.514 -6.322 1.00 45.44 197 PRO A CA 1
ATOM 1553 C C . PRO A 1 197 ? -15.282 2.998 -7.772 1.00 45.44 197 PRO A C 1
ATOM 1555 O O . PRO A 1 197 ? -15.051 2.184 -8.669 1.00 45.44 197 PRO A O 1
ATOM 1558 N N . ALA A 1 198 ? -15.664 4.250 -8.021 1.00 43.62 198 ALA A N 1
ATOM 1559 C CA . ALA A 1 198 ? -15.549 4.831 -9.350 1.00 43.62 198 ALA A CA 1
ATOM 1560 C C . ALA A 1 198 ? -14.182 4.417 -9.918 1.00 43.62 198 ALA A C 1
ATOM 1562 O O . ALA A 1 198 ? -13.145 4.810 -9.386 1.00 43.62 198 ALA A O 1
ATOM 1563 N N . VAL A 1 199 ? -14.182 3.508 -10.897 1.00 48.31 199 VAL A N 1
ATOM 1564 C CA . VAL A 1 199 ? -12.965 3.088 -11.584 1.00 48.31 199 VAL A CA 1
ATOM 1565 C C . VAL A 1 199 ? -12.518 4.362 -12.294 1.00 48.31 199 VAL A C 1
ATOM 1567 O O . VAL A 1 199 ? -13.241 4.842 -13.166 1.00 48.31 199 VAL A O 1
ATOM 1570 N N . PRO A 1 200 ? -11.452 5.004 -11.788 1.00 45.59 200 PRO A N 1
ATOM 1571 C CA . PRO A 1 200 ? -10.107 4.495 -11.989 1.00 45.59 200 PRO A CA 1
ATOM 1572 C C . PRO A 1 200 ? -9.234 4.638 -10.729 1.00 45.59 200 PRO A C 1
ATOM 1574 O O . PRO A 1 200 ? -8.569 5.647 -10.531 1.00 45.59 200 PRO A O 1
ATOM 1577 N N . ARG A 1 201 ? -9.209 3.619 -9.866 1.00 50.62 201 ARG A N 1
ATOM 1578 C CA . ARG A 1 201 ? -8.098 3.411 -8.905 1.00 50.62 201 ARG A CA 1
ATOM 1579 C C . ARG A 1 201 ? -7.651 1.953 -8.790 1.00 50.62 201 ARG A C 1
ATOM 1581 O O . ARG A 1 201 ? -6.729 1.641 -8.053 1.00 50.62 201 ARG A O 1
ATOM 1588 N N . ALA A 1 202 ? -8.307 1.047 -9.516 1.00 44.12 202 ALA A N 1
ATOM 1589 C CA . ALA A 1 202 ? -8.013 -0.385 -9.474 1.00 44.12 202 ALA A CA 1
ATOM 1590 C C . ALA A 1 202 ? -6.941 -0.821 -10.493 1.00 44.12 202 ALA A C 1
ATOM 1592 O O . ALA A 1 202 ? -6.649 -2.008 -10.605 1.00 44.12 202 ALA A O 1
ATOM 1593 N N . THR A 1 203 ? -6.345 0.115 -11.234 1.00 45.66 203 THR A N 1
ATOM 1594 C CA . THR A 1 203 ? -5.285 -0.166 -12.206 1.00 45.66 203 THR A CA 1
ATOM 1595 C C . THR A 1 203 ? -4.171 0.853 -12.045 1.00 45.66 203 THR A C 1
ATOM 1597 O O . THR A 1 203 ? -4.435 2.044 -12.178 1.00 45.66 203 THR A O 1
ATOM 1600 N N . THR A 1 204 ? -2.966 0.330 -11.787 1.00 41.94 204 THR A N 1
ATOM 1601 C CA . THR A 1 204 ? -1.656 1.003 -11.715 1.00 41.94 204 THR A CA 1
ATOM 1602 C C . THR A 1 204 ? -1.544 2.114 -10.666 1.00 41.94 204 THR A C 1
ATOM 1604 O O . THR A 1 204 ? -2.161 3.159 -10.789 1.00 41.94 204 THR A O 1
ATOM 1607 N N . ASP A 1 205 ? -0.696 1.861 -9.670 1.00 39.03 205 ASP A N 1
ATOM 1608 C CA . ASP A 1 205 ? -0.256 2.762 -8.601 1.00 39.03 205 ASP A CA 1
ATOM 1609 C C . ASP A 1 205 ? -1.216 2.969 -7.420 1.00 39.03 205 ASP A C 1
ATOM 1611 O O . ASP A 1 205 ? -2.245 3.639 -7.466 1.00 39.03 205 ASP A O 1
ATOM 1615 N N . VAL A 1 206 ? -0.817 2.364 -6.296 1.00 43.91 206 VAL A N 1
ATOM 1616 C CA . VAL A 1 206 ? -1.363 2.628 -4.965 1.00 43.91 206 VAL A CA 1
ATOM 1617 C C . VAL A 1 206 ? -0.860 4.011 -4.552 1.00 43.91 206 VAL A C 1
ATOM 1619 O O . VAL A 1 206 ? 0.188 4.132 -3.920 1.00 43.91 206 VAL A O 1
ATOM 1622 N N . GLU A 1 207 ? -1.559 5.061 -4.983 1.00 42.38 207 GLU A N 1
ATOM 1623 C CA . GLU A 1 207 ? -1.292 6.424 -4.523 1.00 42.38 207 GLU A CA 1
ATOM 1624 C C . GLU A 1 207 ? -1.414 6.495 -2.996 1.00 42.38 207 GLU A C 1
ATOM 1626 O O . GLU A 1 207 ? -2.351 5.968 -2.390 1.00 42.38 207 GLU A O 1
ATOM 1631 N N . GLY A 1 208 ? -0.402 7.116 -2.389 1.00 44.69 208 GLY A N 1
ATOM 1632 C CA . GLY A 1 208 ? -0.201 7.167 -0.950 1.00 44.69 208 GLY A CA 1
ATOM 1633 C C . GLY A 1 208 ? -1.298 7.900 -0.182 1.00 44.69 208 GLY A C 1
ATOM 1634 O O . GLY A 1 208 ? -2.051 8.706 -0.728 1.00 44.69 208 GLY A O 1
ATOM 1635 N N . LEU A 1 209 ? -1.317 7.597 1.120 1.00 48.88 209 LEU A N 1
ATOM 1636 C CA . LEU A 1 209 ? -2.096 8.220 2.189 1.00 48.88 209 LEU A CA 1
ATOM 1637 C C . LEU A 1 209 ? -2.547 9.649 1.856 1.00 48.88 209 LEU A C 1
ATOM 1639 O O . LEU A 1 209 ? -1.758 10.601 1.867 1.00 48.88 209 LEU A O 1
ATOM 1643 N N . GLY A 1 210 ? -3.848 9.796 1.601 1.00 46.81 210 GLY A N 1
ATOM 1644 C CA . GLY A 1 210 ? -4.492 11.098 1.562 1.00 46.81 210 GLY A CA 1
ATOM 1645 C C . GLY A 1 210 ? -4.232 11.811 2.886 1.00 46.81 210 GLY A C 1
ATOM 1646 O O . GLY A 1 210 ? -4.507 11.281 3.962 1.00 46.81 210 GLY A O 1
ATOM 1647 N N . LYS A 1 211 ? -3.683 13.026 2.815 1.00 49.50 211 LYS A N 1
ATOM 1648 C CA . LYS A 1 211 ? -3.522 13.935 3.959 1.00 49.50 211 LYS A CA 1
ATOM 1649 C C . LYS A 1 211 ? -4.880 14.473 4.422 1.00 49.50 211 LYS A C 1
ATOM 1651 O O . LYS A 1 211 ? -5.070 15.682 4.541 1.00 49.50 211 LYS A O 1
ATOM 1656 N N . ASP A 1 212 ? -5.832 13.596 4.698 1.00 53.22 212 ASP A N 1
ATOM 1657 C CA . ASP A 1 212 ? -7.087 13.988 5.30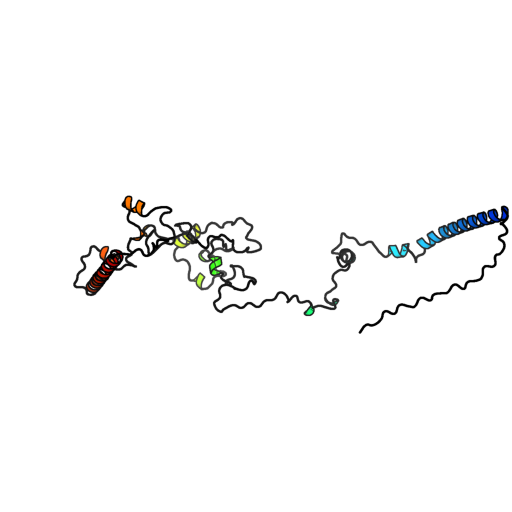9 1.00 53.22 212 ASP A CA 1
ATOM 1658 C C . ASP A 1 212 ? -6.799 14.188 6.796 1.00 53.22 212 ASP A C 1
ATOM 1660 O O . ASP A 1 212 ? -6.686 13.238 7.563 1.00 53.22 212 ASP A O 1
ATOM 1664 N N . GLY A 1 213 ? -6.598 15.449 7.191 1.00 49.94 213 GLY A N 1
ATOM 1665 C CA . GLY A 1 213 ? -6.188 15.923 8.521 1.00 49.94 213 GLY A CA 1
ATOM 1666 C C . GLY A 1 213 ? -7.143 15.614 9.687 1.00 49.94 213 GLY A C 1
ATOM 1667 O O . GLY A 1 213 ? -7.291 16.425 10.597 1.00 49.94 213 GLY A O 1
ATOM 1668 N N . ARG A 1 214 ? -7.794 14.447 9.686 1.00 59.28 214 ARG A N 1
ATOM 1669 C CA . ARG A 1 214 ? -8.687 13.937 10.735 1.00 59.28 214 ARG A CA 1
ATOM 1670 C C . ARG A 1 214 ? -7.976 13.059 11.770 1.00 59.28 214 ARG A C 1
ATOM 1672 O O . ARG A 1 214 ? -8.632 12.503 12.639 1.00 59.28 214 ARG A O 1
ATOM 1679 N N . TYR A 1 215 ? -6.648 12.962 11.729 1.00 65.25 215 TYR A N 1
ATOM 1680 C CA . TYR A 1 215 ? -5.871 12.151 12.677 1.00 65.25 215 TYR A CA 1
ATOM 1681 C C . TYR A 1 215 ? -5.915 12.679 14.124 1.00 65.25 215 TYR A C 1
ATOM 1683 O O . TYR A 1 215 ? -5.839 11.897 15.066 1.00 65.25 215 TYR A O 1
ATOM 1691 N N . ILE A 1 216 ? -6.070 13.996 14.317 1.00 65.00 216 ILE A N 1
ATOM 1692 C CA . ILE A 1 216 ? -6.091 14.621 15.655 1.00 65.00 216 ILE A CA 1
ATOM 1693 C C . ILE A 1 216 ? -7.457 14.436 16.330 1.00 65.00 216 ILE A C 1
ATOM 1695 O O . ILE A 1 216 ? -7.537 14.101 17.510 1.00 65.00 216 ILE A O 1
ATOM 1699 N N . TYR A 1 217 ? -8.537 14.612 15.568 1.00 59.59 217 TYR A N 1
ATOM 1700 C CA . TYR A 1 217 ? -9.903 14.358 16.013 1.00 59.59 217 TYR A CA 1
ATOM 1701 C C . TYR A 1 217 ? -10.414 13.085 15.339 1.00 59.59 217 TYR A C 1
ATOM 1703 O O . TYR A 1 217 ? -11.313 13.136 14.504 1.00 59.59 217 TYR A O 1
ATOM 1711 N N . TYR A 1 218 ? -9.886 11.929 15.753 1.00 65.88 218 TYR A N 1
ATOM 1712 C CA . TYR A 1 218 ? -10.433 10.616 15.381 1.00 65.88 218 TYR A CA 1
ATOM 1713 C C . TYR A 1 218 ? -11.843 10.380 15.945 1.00 65.88 218 TYR A C 1
ATOM 1715 O O . TYR A 1 218 ? -12.341 9.257 15.876 1.00 65.88 218 TYR A O 1
ATOM 1723 N N . SER A 1 219 ? -12.475 11.410 16.538 1.00 56.00 219 SER A N 1
ATOM 1724 C CA . SER A 1 219 ? -13.843 11.362 17.029 1.00 56.00 219 SER A CA 1
ATOM 1725 C C . SER A 1 219 ? -14.708 10.846 15.897 1.00 56.00 219 SER A C 1
ATOM 1727 O O . SER A 1 219 ? -14.965 11.527 14.899 1.00 56.00 219 SER A O 1
ATOM 1729 N N . LYS A 1 220 ? -15.071 9.590 16.084 1.00 62.97 220 LYS A N 1
ATOM 1730 C CA . LYS A 1 220 ? -15.883 8.773 15.221 1.00 62.97 220 LYS A CA 1
ATOM 1731 C C . LYS A 1 220 ? -17.086 9.580 14.752 1.00 62.97 220 LYS A C 1
ATOM 1733 O O . LYS A 1 220 ? -17.603 10.428 15.482 1.00 62.97 220 LYS A O 1
ATOM 1738 N N . GLU A 1 221 ? -17.532 9.333 13.524 1.00 74.69 221 GLU A N 1
ATOM 1739 C CA . GLU A 1 221 ? -18.571 10.132 12.842 1.00 74.69 221 GLU A CA 1
ATOM 1740 C C . GLU A 1 221 ? -19.918 10.193 13.592 1.00 74.69 221 GLU A C 1
ATOM 1742 O O . GLU A 1 221 ? -20.830 10.926 13.211 1.00 74.69 221 GLU A O 1
ATOM 1747 N N . GLY A 1 222 ? -20.028 9.452 14.687 1.00 84.06 222 GLY A N 1
ATOM 1748 C CA . GLY A 1 222 ? -21.114 9.432 15.640 1.00 84.06 222 GLY A CA 1
ATOM 1749 C C . GLY A 1 222 ? -21.273 8.010 16.150 1.00 84.06 222 GLY A C 1
ATOM 1750 O O . GLY A 1 222 ? -20.313 7.239 16.198 1.00 84.06 222 GLY A O 1
ATOM 1751 N N . PHE A 1 223 ? -22.511 7.656 16.469 1.00 87.69 223 PHE A N 1
ATOM 1752 C CA . PHE A 1 223 ? -22.904 6.292 16.800 1.00 87.69 223 PHE A CA 1
ATOM 1753 C C . PHE A 1 223 ? -23.398 5.575 15.543 1.00 87.69 223 PHE A C 1
ATOM 1755 O O . PHE A 1 223 ? -24.140 6.157 14.753 1.00 87.69 223 PHE A O 1
ATOM 1762 N N . GLY A 1 224 ? -23.008 4.318 15.359 1.00 86.69 224 GLY A N 1
ATOM 1763 C CA . GLY A 1 224 ? -23.391 3.544 14.183 1.00 86.69 224 GLY A CA 1
ATOM 1764 C C . GLY A 1 224 ? -22.744 2.170 14.156 1.00 86.69 224 GLY A C 1
ATOM 1765 O O . GLY A 1 224 ? -22.116 1.752 15.126 1.00 86.69 224 GLY A O 1
ATOM 1766 N N . GLU A 1 225 ? -22.923 1.455 13.047 1.00 83.50 225 GLU A N 1
ATOM 1767 C CA . GLU A 1 225 ? -22.435 0.078 12.922 1.00 83.50 225 GLU A CA 1
ATOM 1768 C C . GLU A 1 225 ? -21.074 -0.033 12.217 1.00 83.50 225 GLU A C 1
ATOM 1770 O O . GLU A 1 225 ? -20.343 -0.995 12.431 1.00 83.50 225 GLU A O 1
ATOM 1775 N N . ALA A 1 226 ? -20.662 0.988 11.460 1.00 82.56 226 ALA A N 1
ATOM 1776 C CA . ALA A 1 226 ? -19.363 0.995 10.791 1.00 82.56 226 ALA A CA 1
ATOM 1777 C C . ALA A 1 226 ? -18.189 1.084 11.797 1.00 82.56 226 ALA A C 1
ATOM 1779 O O . ALA A 1 226 ? -18.312 1.778 12.806 1.00 82.56 226 ALA A O 1
ATOM 1780 N N . PRO A 1 227 ? -17.008 0.496 11.511 1.00 83.31 227 PRO A N 1
ATOM 1781 C CA . PRO A 1 227 ? -15.834 0.569 12.396 1.00 83.31 227 PRO A CA 1
ATOM 1782 C C . PRO A 1 227 ? -15.363 1.994 12.743 1.00 83.31 227 PRO A C 1
ATOM 1784 O O . PRO A 1 227 ? -14.866 2.236 13.841 1.00 83.31 227 PRO A O 1
ATOM 1787 N N . ARG A 1 228 ? -15.570 2.954 11.830 1.00 81.44 228 ARG A N 1
ATOM 1788 C CA . ARG A 1 228 ? -15.288 4.393 12.025 1.00 81.44 228 ARG A CA 1
ATOM 1789 C C . ARG A 1 228 ? -16.294 5.118 12.937 1.00 81.44 228 ARG A C 1
ATOM 1791 O O . ARG A 1 228 ? -16.170 6.321 13.150 1.00 81.44 228 ARG A O 1
ATOM 1798 N N . MET A 1 229 ? -17.326 4.420 13.407 1.00 86.56 229 MET A N 1
ATOM 1799 C CA . MET A 1 229 ? -18.379 4.920 14.293 1.00 86.56 229 MET A CA 1
ATOM 1800 C C . MET A 1 229 ? -18.298 4.237 15.665 1.00 86.56 229 MET A C 1
ATOM 1802 O O . MET A 1 229 ? -17.556 3.272 15.871 1.00 86.56 229 MET A O 1
ATOM 1806 N N . ASP A 1 230 ? -19.016 4.776 16.647 1.00 88.50 230 ASP A N 1
ATOM 1807 C CA . ASP A 1 230 ? -19.132 4.165 17.965 1.00 88.50 230 ASP A CA 1
ATOM 1808 C C . ASP A 1 230 ? -20.261 3.150 18.047 1.00 88.50 230 ASP A C 1
ATOM 1810 O O . ASP A 1 230 ? -21.424 3.467 17.802 1.00 88.50 230 ASP A O 1
ATOM 1814 N N . HIS A 1 231 ? -19.913 1.948 18.509 1.00 89.50 231 HIS A N 1
ATOM 1815 C CA . HIS A 1 231 ? -20.838 0.837 18.756 1.00 89.50 231 HIS A CA 1
ATOM 1816 C C . HIS A 1 231 ? -21.439 0.858 20.167 1.00 89.50 231 HIS A C 1
ATOM 1818 O O . HIS A 1 231 ? -21.857 -0.177 20.696 1.00 89.50 231 HIS A O 1
ATOM 1824 N N . THR A 1 232 ? -21.447 2.021 20.820 1.00 87.88 232 THR A N 1
ATOM 1825 C CA . THR A 1 232 ? -21.970 2.175 22.180 1.00 87.88 232 THR A CA 1
ATOM 1826 C C . THR A 1 232 ? -23.461 1.851 22.204 1.00 87.88 232 THR A C 1
ATOM 1828 O O . THR A 1 232 ? -24.251 2.418 21.452 1.00 87.88 232 THR A O 1
ATOM 1831 N N . LYS A 1 233 ? -23.867 0.943 23.098 1.00 87.81 233 LYS A N 1
ATOM 1832 C CA . LYS A 1 233 ? -25.283 0.600 23.283 1.00 8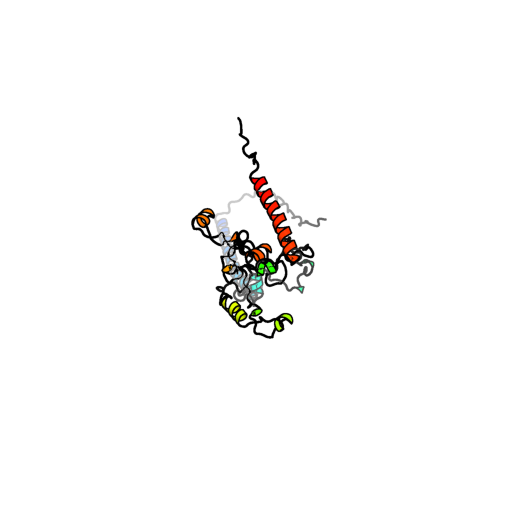7.81 233 LYS A CA 1
ATOM 1833 C C . LYS A 1 233 ? -26.076 1.836 23.728 1.00 87.81 233 LYS A C 1
ATOM 1835 O O . LYS A 1 233 ? -25.579 2.552 24.599 1.00 87.81 233 LYS A O 1
ATOM 1840 N N . PRO A 1 234 ? -27.329 2.028 23.269 1.00 86.19 234 PRO A N 1
ATOM 1841 C CA . PRO A 1 234 ? -28.150 3.182 23.651 1.00 86.19 234 PRO A CA 1
ATOM 1842 C C . PRO A 1 234 ? -28.266 3.399 25.168 1.00 86.19 234 PRO A C 1
ATOM 1844 O O . PRO A 1 234 ? -28.163 4.522 25.650 1.00 86.19 234 PRO A O 1
ATOM 1847 N N . SER A 1 235 ? -28.388 2.315 25.940 1.00 84.62 235 SER A N 1
ATOM 1848 C CA . SER A 1 235 ? -28.472 2.347 27.409 1.00 84.62 235 SER A CA 1
ATOM 1849 C C . SER A 1 235 ? -27.201 2.845 28.105 1.00 84.62 235 SER A C 1
ATOM 1851 O O . SER A 1 235 ? -27.238 3.244 29.266 1.00 84.62 235 SER A O 1
ATOM 1853 N N . SER A 1 236 ? -26.064 2.774 27.419 1.00 86.12 236 SER A N 1
ATOM 1854 C CA . SER A 1 236 ? -24.739 3.041 27.974 1.00 86.12 236 SER A CA 1
ATOM 1855 C C . SER A 1 236 ? -24.138 4.351 27.471 1.00 86.12 236 SER A C 1
ATOM 1857 O O . SER A 1 236 ? -23.039 4.706 27.884 1.00 86.12 236 SER A O 1
ATOM 1859 N N . ILE A 1 237 ? -24.844 5.076 26.601 1.00 86.69 237 ILE A N 1
ATOM 1860 C CA . ILE A 1 237 ? -24.393 6.368 26.086 1.00 86.69 237 ILE A CA 1
ATOM 1861 C C . ILE A 1 237 ? -24.165 7.335 27.254 1.00 86.69 237 ILE A C 1
ATOM 1863 O O . ILE A 1 237 ? -25.046 7.530 28.095 1.00 86.69 237 ILE A O 1
ATOM 1867 N N . GLY A 1 238 ? -22.967 7.926 27.280 1.00 83.12 238 GLY A N 1
ATOM 1868 C CA . GLY A 1 238 ? -22.560 8.921 28.269 1.00 83.12 238 GLY A CA 1
ATOM 1869 C C . GLY A 1 238 ? -22.079 8.376 29.605 1.00 83.12 238 GLY A C 1
ATOM 1870 O O . GLY A 1 238 ? -21.761 9.164 30.490 1.00 83.12 238 GLY A O 1
ATOM 1871 N N . GLY A 1 239 ? -21.990 7.053 29.757 1.00 85.06 239 GLY A N 1
ATOM 1872 C CA . GLY A 1 239 ? -21.330 6.458 30.913 1.00 85.06 239 GLY A CA 1
ATOM 1873 C C . GLY A 1 239 ? -19.829 6.754 30.901 1.00 85.06 239 GLY A C 1
ATOM 1874 O O . GLY A 1 239 ? -19.177 6.644 29.869 1.00 85.06 239 GLY A O 1
ATOM 1875 N N . TYR A 1 240 ? -19.244 7.073 32.054 1.00 83.69 240 TYR A N 1
ATOM 1876 C CA . TYR A 1 240 ? -17.817 7.420 32.138 1.00 83.69 240 TYR A CA 1
ATOM 1877 C C . TYR A 1 240 ? -16.872 6.268 31.734 1.00 83.69 240 TYR A C 1
ATOM 1879 O O . TYR A 1 240 ? -15.724 6.508 31.376 1.00 83.69 240 TYR A O 1
ATOM 1887 N N . TRP A 1 241 ? -17.336 5.014 31.807 1.00 81.88 241 TRP A N 1
ATOM 1888 C CA . TRP A 1 241 ? -16.563 3.814 31.459 1.00 81.88 241 TRP A CA 1
ATOM 1889 C C . TRP A 1 241 ? -16.643 3.456 29.967 1.00 81.88 241 TRP A C 1
ATOM 1891 O O . TRP A 1 241 ? -15.942 2.547 29.528 1.00 81.88 241 TRP A O 1
ATOM 1901 N N . VAL A 1 242 ? -17.520 4.114 29.195 1.00 82.88 242 VAL A N 1
ATOM 1902 C CA . VAL A 1 242 ? -17.750 3.843 27.768 1.00 82.88 242 VAL A CA 1
ATOM 1903 C C . VAL A 1 242 ? -18.094 5.122 27.010 1.00 82.88 242 VAL A C 1
ATOM 1905 O O . VAL A 1 242 ? -19.154 5.713 27.191 1.00 82.88 242 VAL A O 1
ATOM 1908 N N . GLY A 1 243 ? -17.240 5.505 26.067 1.00 78.62 243 GLY A N 1
ATOM 1909 C CA . GLY A 1 243 ? -17.564 6.569 25.124 1.00 78.62 243 GLY A CA 1
ATOM 1910 C C . GLY A 1 243 ? -16.328 7.165 24.476 1.00 78.62 243 GLY A C 1
ATOM 1911 O O . GLY A 1 243 ? -15.408 7.592 25.164 1.00 78.62 243 GLY A O 1
ATOM 1912 N N . THR A 1 244 ? -16.329 7.220 23.147 1.00 83.44 244 THR A N 1
ATOM 1913 C CA . THR A 1 244 ? -15.320 7.947 22.362 1.00 83.44 244 THR A CA 1
ATOM 1914 C C . THR A 1 244 ? -15.937 9.024 21.461 1.00 83.44 244 THR A C 1
ATOM 1916 O O . THR A 1 244 ? -15.217 9.829 20.876 1.00 83.44 244 THR A O 1
ATOM 1919 N N . SER A 1 245 ? -17.270 9.092 21.406 1.00 86.12 245 SER A N 1
ATOM 1920 C CA . SER A 1 245 ? -18.058 10.087 20.676 1.00 86.12 245 SER A CA 1
ATOM 1921 C C . SER A 1 245 ? -18.854 10.969 21.638 1.00 86.12 245 SER A C 1
ATOM 1923 O O . SER A 1 245 ? -19.342 10.480 22.663 1.00 86.12 245 SER A O 1
ATOM 1925 N N . PRO A 1 246 ? -19.041 12.261 21.317 1.00 84.88 246 PRO A N 1
ATOM 1926 C CA . PRO A 1 246 ? -19.832 13.160 22.147 1.00 84.88 246 PRO A CA 1
ATOM 1927 C C . PRO A 1 246 ? -21.307 12.737 22.165 1.00 84.88 246 PRO A C 1
ATOM 1929 O O . PRO A 1 246 ? -21.907 12.517 21.114 1.00 84.88 246 PRO A O 1
ATOM 1932 N N . VAL A 1 247 ? -21.899 12.682 23.362 1.00 84.94 247 VAL A N 1
ATOM 1933 C CA . VAL A 1 247 ? -23.312 12.314 23.577 1.00 84.94 247 VAL A CA 1
ATOM 1934 C C . VAL A 1 247 ? -24.253 13.345 22.957 1.00 84.94 247 VAL A C 1
ATOM 1936 O O . VAL A 1 247 ? -25.167 12.999 22.214 1.00 84.94 247 VAL A O 1
ATOM 1939 N N . LYS A 1 248 ? -23.998 14.628 23.230 1.00 85.69 248 LYS A N 1
ATOM 1940 C CA . LYS A 1 248 ? -24.741 15.763 22.682 1.00 85.69 248 LYS A CA 1
ATOM 1941 C C . LYS A 1 248 ? -23.756 16.854 22.283 1.00 85.69 248 LYS A C 1
ATOM 1943 O O . LYS A 1 248 ? -22.870 17.229 23.049 1.00 85.69 248 LYS A O 1
ATOM 1948 N N . LYS A 1 249 ? -23.895 17.371 21.062 1.00 82.38 249 LYS A N 1
ATOM 1949 C CA . LYS A 1 249 ? -23.077 18.489 20.579 1.00 82.38 249 LYS A CA 1
ATOM 1950 C C . LYS A 1 249 ? -23.715 19.797 21.051 1.00 82.38 249 LYS A C 1
ATOM 1952 O O . LYS A 1 249 ? -24.892 20.018 20.789 1.00 82.38 249 LYS A O 1
ATOM 1957 N N . LYS A 1 250 ? -22.921 20.677 21.674 1.00 86.69 250 LYS A N 1
ATOM 1958 C CA . LYS A 1 250 ? -23.321 22.042 22.086 1.00 86.69 250 LYS A CA 1
ATOM 1959 C C . LYS A 1 250 ? -24.369 22.122 23.215 1.00 86.69 250 LYS A C 1
ATOM 1961 O O . LYS A 1 250 ? -25.052 23.136 23.329 1.00 86.69 250 LYS A O 1
ATOM 1966 N N . GLU A 1 251 ? -24.500 21.094 24.053 1.00 86.06 251 GLU A N 1
ATOM 1967 C CA . GLU A 1 251 ? -25.307 21.184 25.279 1.00 86.06 251 GLU A CA 1
ATOM 1968 C C . GLU A 1 251 ? -24.429 21.623 26.460 1.00 86.06 251 GLU A C 1
ATOM 1970 O O . GLU A 1 251 ? -23.292 21.170 26.597 1.00 86.06 251 GLU A O 1
ATOM 1975 N N . THR A 1 252 ? -24.937 22.526 27.301 1.00 88.69 252 THR A N 1
ATOM 1976 C CA . THR A 1 252 ? -24.266 22.935 28.538 1.00 88.69 252 THR A CA 1
ATOM 1977 C C . THR A 1 252 ? -24.833 22.159 29.719 1.00 88.69 252 THR A C 1
ATOM 1979 O O . THR A 1 252 ? -26.046 22.002 29.843 1.00 88.69 252 THR A O 1
ATOM 1982 N N . ILE A 1 253 ? -23.959 21.741 30.637 1.00 86.31 253 ILE A N 1
ATOM 1983 C CA . ILE A 1 253 ? -24.336 20.985 31.845 1.00 86.31 253 ILE A CA 1
ATOM 1984 C C . ILE A 1 253 ? -25.413 21.721 32.658 1.00 86.31 253 ILE A C 1
ATOM 1986 O O . ILE A 1 253 ? -26.335 21.099 33.179 1.00 86.31 253 ILE A O 1
ATOM 1990 N N . THR A 1 254 ? -25.334 23.052 32.735 1.00 85.94 254 THR A N 1
ATOM 1991 C CA . THR A 1 254 ? -26.325 23.885 33.433 1.00 85.94 254 THR A CA 1
ATOM 1992 C C . THR A 1 254 ? -27.711 23.781 32.809 1.00 85.94 254 THR A C 1
ATOM 1994 O O . THR A 1 254 ? -28.694 23.672 33.535 1.00 85.94 254 THR A O 1
ATOM 1997 N N . ARG A 1 255 ? -27.809 23.758 31.474 1.00 83.69 255 ARG A N 1
ATOM 1998 C CA . ARG A 1 255 ? -29.088 23.599 30.774 1.00 83.69 255 ARG A CA 1
ATOM 1999 C C . ARG A 1 255 ? -29.699 22.232 31.068 1.00 83.69 255 ARG A C 1
ATOM 2001 O O . ARG A 1 255 ? -30.881 22.170 31.383 1.00 83.69 255 ARG A O 1
ATOM 2008 N N . THR A 1 256 ? -28.899 21.170 31.014 1.00 84.31 256 THR A N 1
ATOM 2009 C CA . THR A 1 256 ? -29.341 19.804 31.331 1.00 84.31 256 THR A CA 1
ATOM 2010 C C . THR A 1 256 ? -29.846 19.711 32.773 1.00 84.31 256 THR A C 1
ATOM 2012 O O . THR A 1 256 ? -30.937 19.205 33.015 1.00 84.31 256 THR A O 1
ATOM 2015 N N . ALA A 1 257 ? -29.114 20.300 33.724 1.00 82.00 257 ALA A N 1
ATOM 2016 C CA . ALA A 1 257 ? -29.512 20.333 35.130 1.00 82.00 257 ALA A CA 1
ATOM 2017 C C . ALA A 1 257 ? -30.811 21.126 35.369 1.00 82.00 257 ALA A C 1
ATOM 2019 O O . ALA A 1 257 ? -31.653 20.697 36.155 1.00 82.00 257 ALA A O 1
ATOM 2020 N N . HIS A 1 258 ? -31.011 22.254 34.678 1.00 83.50 258 HIS A N 1
ATOM 2021 C CA . HIS A 1 258 ? -32.245 23.043 34.783 1.00 83.50 258 HIS A CA 1
ATOM 2022 C C . HIS A 1 258 ? -33.478 22.328 34.221 1.00 83.50 258 HIS A C 1
ATOM 2024 O O . HIS A 1 258 ? -34.584 22.581 34.690 1.00 83.50 258 HIS A O 1
ATOM 2030 N N . LEU A 1 259 ? -33.298 21.434 33.245 1.00 87.31 259 LEU A N 1
ATOM 2031 C CA . LEU A 1 259 ? -34.374 20.603 32.697 1.00 87.31 259 LEU A CA 1
ATOM 2032 C C . LEU A 1 259 ? -34.736 19.417 33.606 1.00 87.31 259 LEU A C 1
ATOM 2034 O O . LEU A 1 259 ? -35.707 18.721 33.330 1.00 87.31 259 LEU A O 1
ATOM 2038 N N . GLY A 1 260 ? -33.986 19.198 34.692 1.00 81.19 260 GLY A N 1
ATOM 2039 C CA . GLY A 1 260 ? -34.193 18.074 35.606 1.00 81.19 260 GLY A CA 1
ATOM 2040 C C . GLY A 1 260 ? -33.669 16.738 35.072 1.00 81.19 260 GLY A C 1
ATOM 2041 O O . GLY A 1 260 ? -33.896 15.703 35.699 1.00 81.19 260 GLY A O 1
ATOM 2042 N N . ASP A 1 261 ? -32.949 16.748 33.949 1.00 84.00 261 ASP A N 1
ATOM 2043 C CA . ASP A 1 261 ? -32.338 15.550 33.385 1.00 84.00 261 ASP A CA 1
ATOM 2044 C C . ASP A 1 261 ? -31.141 15.104 34.240 1.00 84.00 261 ASP A C 1
ATOM 2046 O O . ASP A 1 261 ? -30.295 15.901 34.655 1.00 84.00 261 ASP A O 1
ATOM 2050 N N . SER A 1 262 ? -31.034 13.794 34.478 1.00 82.38 262 SER A N 1
ATOM 2051 C CA . SER A 1 262 ? -29.877 13.217 35.166 1.00 82.38 262 SER A CA 1
ATOM 2052 C C . SER A 1 262 ? -28.622 13.324 34.298 1.00 82.38 262 SER A C 1
ATOM 2054 O O . SER A 1 262 ? -28.647 12.907 33.138 1.00 82.38 262 SER A O 1
ATOM 2056 N N . LEU A 1 263 ? -27.508 13.770 34.879 1.00 83.19 263 LEU A N 1
ATOM 2057 C CA . LEU A 1 263 ? -26.221 13.839 34.188 1.00 83.19 263 LEU A CA 1
ATOM 2058 C C . LEU A 1 263 ? -25.700 12.427 33.882 1.00 83.19 263 LEU A C 1
ATOM 2060 O O . LEU A 1 263 ? -25.393 11.650 34.787 1.00 83.19 263 LEU A O 1
ATOM 2064 N N . GLU A 1 264 ? -25.591 12.080 32.599 1.00 82.12 264 GLU A N 1
ATOM 2065 C CA . GLU A 1 264 ? -25.296 10.715 32.150 1.00 82.12 264 GLU A CA 1
ATOM 2066 C C . GLU A 1 264 ? -23.958 10.155 32.658 1.00 82.12 264 GLU A C 1
ATOM 2068 O O . GLU A 1 264 ? -23.874 8.965 32.966 1.00 82.12 264 GLU A O 1
ATOM 2073 N N . PHE A 1 265 ? -22.954 11.011 32.861 1.00 81.50 265 PHE A N 1
ATOM 2074 C CA . PHE A 1 265 ? -21.648 10.613 33.395 1.00 81.50 265 PHE A CA 1
ATOM 2075 C C . PHE A 1 265 ? -21.667 10.278 34.894 1.00 81.50 265 PHE A C 1
ATOM 2077 O O . PHE A 1 265 ? -20.713 9.688 35.397 1.00 81.50 265 PHE A O 1
ATOM 2084 N N . GLN A 1 266 ? -22.739 10.624 35.615 1.00 82.94 266 GLN A N 1
ATOM 2085 C CA . GLN A 1 266 ? -22.928 10.258 37.024 1.00 82.94 266 GLN A CA 1
ATOM 2086 C C . GLN A 1 266 ? -23.579 8.884 37.203 1.00 82.94 266 GLN A C 1
ATOM 2088 O O . GLN A 1 266 ? -23.644 8.376 38.327 1.00 82.94 266 GLN A O 1
ATOM 2093 N N . ARG A 1 267 ? -24.072 8.266 36.117 1.00 80.06 267 ARG A N 1
ATOM 2094 C CA . ARG A 1 267 ? -24.561 6.885 36.167 1.00 80.06 267 ARG A CA 1
ATOM 2095 C C . ARG A 1 267 ? -23.434 5.997 36.682 1.00 80.06 267 ARG A C 1
ATOM 2097 O O . ARG A 1 267 ? -22.269 6.208 36.361 1.00 80.06 267 ARG A O 1
ATOM 2104 N N . ARG A 1 268 ? -23.776 4.997 37.488 1.00 77.44 268 ARG A N 1
ATOM 2105 C CA . ARG A 1 268 ? -22.796 4.062 38.042 1.00 77.44 268 ARG A CA 1
ATOM 2106 C C . ARG A 1 268 ? -22.816 2.756 37.265 1.00 77.44 268 ARG A C 1
ATOM 2108 O O . ARG A 1 268 ? -23.877 2.320 36.821 1.00 77.44 268 ARG A O 1
ATOM 2115 N N . ASN A 1 269 ? -21.661 2.113 37.137 1.00 76.44 269 ASN A N 1
ATOM 2116 C CA . ASN A 1 269 ? -21.564 0.776 36.565 1.00 76.44 269 ASN A CA 1
ATOM 2117 C C . ASN A 1 269 ? -21.195 -0.227 37.650 1.00 76.44 269 ASN A C 1
ATOM 2119 O O . ASN A 1 269 ? -20.149 -0.100 38.269 1.00 76.44 269 ASN A O 1
ATOM 2123 N N . ILE A 1 270 ? -22.016 -1.260 37.814 1.00 72.44 270 ILE A N 1
ATOM 2124 C CA . ILE A 1 270 ? -21.815 -2.347 38.781 1.00 72.44 270 ILE A CA 1
ATOM 2125 C C . ILE A 1 270 ? -20.471 -3.071 38.569 1.00 72.44 270 ILE A C 1
ATOM 2127 O O . ILE A 1 270 ? -19.863 -3.532 39.528 1.00 72.44 270 ILE A O 1
ATOM 2131 N N . CYS A 1 271 ? -19.969 -3.128 37.332 1.00 67.25 271 CYS A N 1
ATOM 2132 C CA . CYS A 1 271 ? -18.696 -3.769 36.995 1.00 67.25 271 CYS A CA 1
ATOM 2133 C C . CYS A 1 271 ? -17.463 -2.927 37.370 1.00 67.25 271 CYS A C 1
ATOM 2135 O O . CYS A 1 271 ? -16.378 -3.484 37.492 1.00 67.25 271 CYS A O 1
ATOM 2137 N N . PHE A 1 272 ? -17.609 -1.605 37.529 1.00 63.59 272 PHE A N 1
ATOM 2138 C CA . PHE A 1 272 ? -16.493 -0.682 37.804 1.00 63.59 272 PHE A CA 1
ATOM 2139 C C . PHE A 1 272 ? -16.637 0.076 39.135 1.00 63.59 272 PHE A C 1
ATOM 2141 O O . PHE A 1 272 ? -15.659 0.630 39.626 1.00 63.59 272 PHE A O 1
ATOM 2148 N N . ASP A 1 273 ? -17.830 0.087 39.731 1.00 65.06 273 ASP A N 1
ATOM 2149 C CA . ASP A 1 273 ? -18.121 0.573 41.078 1.00 65.06 273 ASP A CA 1
ATOM 2150 C C . ASP A 1 273 ? -18.889 -0.520 41.849 1.00 65.06 273 ASP A C 1
ATOM 2152 O O . ASP A 1 273 ? -20.112 -0.636 41.703 1.00 65.06 273 ASP A O 1
ATOM 2156 N N . PRO A 1 274 ? -18.221 -1.316 42.705 1.00 59.50 274 PRO A N 1
ATOM 2157 C CA . PRO A 1 274 ? -18.894 -2.343 43.500 1.00 59.50 274 PRO A CA 1
ATOM 2158 C C . PRO A 1 274 ? -19.961 -1.762 44.448 1.00 59.50 274 PRO A C 1
ATOM 2160 O O . PRO A 1 274 ? -20.899 -2.466 44.823 1.00 59.50 274 PRO A O 1
ATOM 2163 N N . LYS A 1 275 ? -19.899 -0.463 44.786 1.00 59.31 275 LYS A N 1
ATOM 2164 C CA . LYS A 1 275 ? -20.929 0.214 45.595 1.00 59.31 275 LYS A CA 1
AT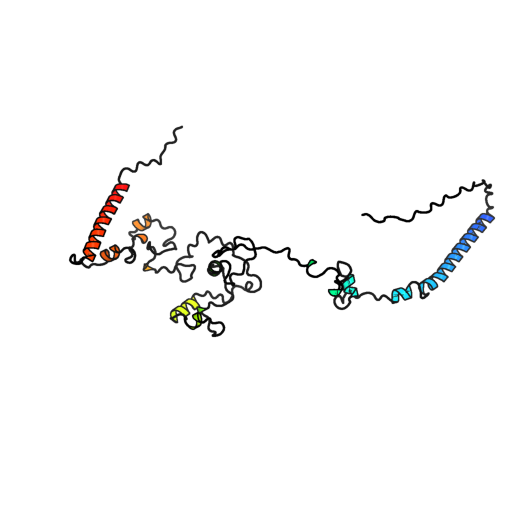OM 2165 C C . LYS A 1 275 ? -22.231 0.418 44.824 1.00 59.31 275 LYS A C 1
ATOM 2167 O O . LYS A 1 275 ? -23.294 0.522 45.434 1.00 59.31 275 LYS A O 1
ATOM 2172 N N . ALA A 1 276 ? -22.165 0.464 43.495 1.00 58.78 276 ALA A N 1
ATOM 2173 C CA . ALA A 1 276 ? -23.336 0.584 42.638 1.00 58.78 276 ALA A CA 1
ATOM 2174 C C . ALA A 1 276 ? -24.224 -0.663 42.707 1.00 58.78 276 ALA A C 1
ATOM 2176 O O . ALA A 1 276 ? -25.444 -0.536 42.675 1.00 58.78 276 ALA A O 1
ATOM 2177 N N . GLY A 1 277 ? -23.626 -1.850 42.864 1.00 54.44 277 GLY A N 1
ATOM 2178 C CA . GLY A 1 277 ? -24.372 -3.095 43.066 1.00 54.44 277 GLY A CA 1
ATOM 2179 C C . GLY A 1 277 ? -25.141 -3.116 44.389 1.00 54.44 277 GLY A C 1
ATOM 2180 O O . GLY A 1 277 ? -26.264 -3.606 44.439 1.00 54.44 277 GLY A O 1
ATOM 2181 N N . ILE A 1 278 ? -24.572 -2.514 45.438 1.00 53.59 278 ILE A N 1
ATOM 2182 C CA . ILE A 1 278 ? -25.191 -2.425 46.769 1.00 53.59 278 ILE A CA 1
ATOM 2183 C C . ILE A 1 278 ? -26.352 -1.427 46.779 1.00 53.59 278 ILE A C 1
ATOM 2185 O O . ILE A 1 278 ? -27.398 -1.711 47.346 1.00 53.59 278 ILE A O 1
ATOM 2189 N N . LEU A 1 279 ? -26.192 -0.274 46.127 1.00 53.81 279 LEU A N 1
ATOM 2190 C CA . LEU A 1 279 ? -27.240 0.751 46.049 1.00 53.81 279 LEU A CA 1
ATOM 2191 C C . LEU A 1 279 ? -28.382 0.379 45.089 1.00 53.81 279 LEU A C 1
ATOM 2193 O O . LEU A 1 279 ? -29.493 0.870 45.256 1.00 53.81 279 LEU A O 1
ATOM 2197 N N . ALA A 1 280 ? -28.120 -0.469 44.090 1.00 53.00 280 ALA A N 1
ATOM 2198 C CA . ALA A 1 280 ? -29.138 -0.963 43.160 1.00 53.00 280 ALA A CA 1
ATOM 2199 C C . ALA A 1 280 ? -29.956 -2.140 43.725 1.00 53.00 280 ALA A C 1
ATOM 2201 O O . ALA A 1 280 ? -31.056 -2.409 43.244 1.00 53.00 280 ALA A O 1
ATOM 2202 N N . GLY A 1 281 ? -29.436 -2.851 44.730 1.00 46.06 281 GLY A N 1
ATOM 2203 C CA . GLY A 1 281 ? -30.138 -3.943 45.393 1.00 46.06 281 GLY A CA 1
ATOM 2204 C C . GLY A 1 281 ? -31.001 -3.443 46.550 1.00 46.06 281 GLY A C 1
ATOM 2205 O O . GLY A 1 281 ? -30.486 -3.114 47.610 1.00 46.06 281 GLY A O 1
ATOM 2206 N N . THR A 1 282 ? -32.326 -3.495 46.415 1.00 41.59 282 THR A N 1
ATOM 2207 C CA . THR A 1 282 ? -33.298 -3.344 47.520 1.00 41.59 282 THR A CA 1
ATOM 2208 C C . THR A 1 282 ? -33.300 -4.541 48.485 1.00 41.59 282 THR A C 1
ATOM 2210 O O . THR A 1 282 ? -34.329 -4.884 49.066 1.00 41.59 282 THR A O 1
ATOM 2213 N N . LYS A 1 283 ? -32.166 -5.224 48.659 1.00 46.34 283 LYS A N 1
ATOM 2214 C CA . LYS A 1 283 ? -32.028 -6.300 49.638 1.00 46.34 283 LYS A CA 1
ATOM 2215 C C . LYS A 1 283 ? -31.343 -5.701 50.856 1.00 46.34 283 LYS A C 1
ATOM 2217 O O . LYS A 1 283 ? -30.211 -5.237 50.745 1.00 46.34 283 LYS A O 1
ATOM 2222 N N . GLN A 1 284 ? -32.035 -5.682 51.998 1.00 45.00 284 GLN A N 1
ATOM 2223 C CA . GLN A 1 284 ? -31.389 -5.398 53.278 1.00 45.00 284 GLN A CA 1
ATOM 2224 C C . GLN A 1 284 ? -30.154 -6.292 53.378 1.00 45.00 284 GLN A C 1
ATOM 2226 O O . GLN A 1 284 ? -30.245 -7.515 53.277 1.00 45.00 284 GLN A O 1
ATOM 2231 N N . LEU A 1 285 ? -28.997 -5.648 53.472 1.00 48.06 285 LEU A N 1
ATOM 2232 C CA . LEU A 1 285 ? -27.727 -6.319 53.648 1.00 48.06 285 LEU A CA 1
ATOM 2233 C C . LEU A 1 285 ? -27.758 -7.018 55.007 1.00 48.06 285 LEU A C 1
ATOM 2235 O O . LEU A 1 285 ? -27.806 -6.358 56.044 1.00 48.06 285 LEU A O 1
ATOM 2239 N N . ASP A 1 286 ? -27.766 -8.347 54.989 1.00 48.06 286 ASP A N 1
ATOM 2240 C CA . ASP A 1 286 ? -27.640 -9.146 56.198 1.00 48.06 286 ASP A CA 1
ATOM 2241 C C . ASP A 1 286 ? -26.214 -8.967 56.742 1.00 48.06 286 ASP A C 1
ATOM 2243 O O . ASP A 1 286 ? -25.217 -9.297 56.091 1.00 48.06 286 ASP A O 1
ATOM 2247 N N . MET A 1 287 ? -26.121 -8.348 57.918 1.00 51.88 287 MET A N 1
ATOM 2248 C CA . MET A 1 287 ? -24.863 -7.978 58.574 1.00 51.88 287 MET A CA 1
ATOM 2249 C C . MET A 1 287 ? -24.130 -9.193 59.162 1.00 51.88 287 MET A C 1
ATOM 2251 O O . MET A 1 287 ? -23.024 -9.044 59.680 1.00 51.88 287 MET A O 1
ATOM 2255 N N . SER A 1 288 ? -24.733 -10.383 59.084 1.00 52.41 288 SER A N 1
ATOM 2256 C CA . SER A 1 288 ? -24.125 -11.649 59.497 1.00 52.41 288 SER A CA 1
ATOM 2257 C C . SER A 1 288 ? -23.037 -12.150 58.535 1.00 52.41 288 SER A C 1
ATOM 2259 O O . SER A 1 288 ? -22.198 -12.957 58.937 1.00 52.41 288 SER A O 1
ATOM 2261 N N . ASP A 1 289 ? -22.992 -11.646 57.296 1.00 59.22 289 ASP A N 1
ATOM 2262 C CA . ASP A 1 289 ? -22.039 -12.093 56.278 1.00 59.22 289 ASP A CA 1
ATOM 2263 C C . ASP A 1 289 ? -20.749 -11.241 56.280 1.00 59.22 289 ASP A C 1
ATOM 2265 O O . ASP A 1 289 ? -20.763 -10.007 56.177 1.00 59.22 289 ASP A O 1
ATOM 2269 N N . ALA A 1 290 ? -19.591 -11.898 56.397 1.00 54.50 290 ALA A N 1
ATOM 2270 C CA . ALA A 1 290 ? -18.290 -11.247 56.590 1.00 54.50 290 ALA A CA 1
ATOM 2271 C C . ALA A 1 290 ? -17.872 -10.366 55.395 1.00 54.50 290 ALA A C 1
ATOM 2273 O O . ALA A 1 290 ? -17.141 -9.378 55.551 1.00 54.50 290 ALA A O 1
ATOM 2274 N N . LEU A 1 291 ? -18.353 -10.706 54.197 1.00 52.03 291 LEU A N 1
ATOM 2275 C CA . LEU A 1 291 ? -18.129 -9.947 52.964 1.00 52.03 291 LEU A CA 1
ATOM 2276 C C . LEU A 1 291 ? -18.894 -8.617 52.990 1.00 52.03 291 LEU A C 1
ATOM 2278 O O . LEU A 1 291 ? -18.353 -7.564 52.637 1.00 52.03 291 LEU A O 1
ATOM 2282 N N . THR A 1 292 ? -20.115 -8.644 53.513 1.00 56.53 292 THR A N 1
ATOM 2283 C CA . THR A 1 292 ? -20.967 -7.473 53.710 1.00 56.53 292 THR A CA 1
ATOM 2284 C C . THR A 1 292 ? -20.359 -6.518 54.736 1.00 56.53 292 THR A C 1
ATOM 2286 O O . THR A 1 292 ? -20.219 -5.324 54.463 1.00 56.53 292 THR A O 1
ATOM 2289 N N . ALA A 1 293 ? -19.867 -7.043 55.863 1.00 58.75 293 ALA A N 1
ATOM 2290 C CA . ALA A 1 293 ? -19.194 -6.255 56.896 1.00 58.75 293 ALA A CA 1
ATOM 2291 C C . ALA A 1 293 ? -17.904 -5.574 56.392 1.00 58.75 293 ALA A C 1
ATOM 2293 O O . ALA A 1 293 ? -17.670 -4.393 56.672 1.00 58.75 293 ALA A O 1
ATOM 2294 N N . ARG A 1 294 ? -17.080 -6.272 55.590 1.00 57.66 294 ARG A N 1
ATOM 2295 C CA . ARG A 1 294 ? -15.897 -5.668 54.940 1.00 57.66 294 ARG A CA 1
ATOM 2296 C C . ARG A 1 294 ? -16.277 -4.546 53.983 1.00 57.66 294 ARG A C 1
ATOM 2298 O O . ARG A 1 294 ? -15.606 -3.515 53.958 1.00 57.66 294 ARG A O 1
ATOM 2305 N N . THR A 1 295 ? -17.353 -4.726 53.225 1.00 55.44 295 THR A N 1
ATOM 2306 C CA . THR A 1 295 ? -17.779 -3.735 52.234 1.00 55.44 295 THR A CA 1
ATOM 2307 C C . THR A 1 295 ? -18.371 -2.490 52.899 1.00 55.44 295 THR A C 1
ATOM 2309 O O . THR A 1 295 ? -18.062 -1.375 52.482 1.00 55.44 295 THR A O 1
ATOM 2312 N N . VAL A 1 296 ? -19.119 -2.649 53.998 1.00 60.25 296 VAL A N 1
ATOM 2313 C CA . VAL A 1 296 ? -19.607 -1.538 54.838 1.00 60.25 296 VAL A CA 1
ATOM 2314 C C . VAL A 1 296 ? -18.450 -0.787 55.505 1.00 60.25 296 VAL A C 1
ATOM 2316 O O . VAL A 1 296 ? -18.447 0.444 55.528 1.00 60.25 296 VAL A O 1
ATOM 2319 N N . LYS A 1 297 ? -17.424 -1.496 55.992 1.00 61.69 297 LYS A N 1
ATOM 2320 C CA . LYS A 1 297 ? -16.223 -0.866 56.559 1.00 61.69 297 LYS A CA 1
ATOM 2321 C C . LYS A 1 297 ? -15.472 -0.032 55.513 1.00 61.69 297 LYS A C 1
ATOM 2323 O O . LYS A 1 297 ? -15.188 1.136 55.767 1.00 61.69 297 LYS A O 1
ATOM 2328 N N . GLY A 1 298 ? -15.246 -0.585 54.319 1.00 58.06 298 GLY A N 1
ATOM 2329 C CA . GLY A 1 298 ? -14.627 0.146 53.206 1.00 58.06 298 GLY A CA 1
ATOM 2330 C C . GLY A 1 298 ? -15.469 1.336 52.723 1.00 58.06 298 GLY A C 1
ATOM 2331 O O . GLY A 1 298 ? -14.929 2.385 52.373 1.00 58.06 298 GLY A O 1
ATOM 2332 N N . LEU A 1 299 ? -16.802 1.220 52.764 1.00 56.25 299 LEU A N 1
ATOM 2333 C CA . LEU A 1 299 ? -17.730 2.324 52.504 1.00 56.25 299 LEU A CA 1
ATOM 2334 C C . LEU A 1 299 ? -17.574 3.449 53.535 1.00 56.25 299 LEU A C 1
ATOM 2336 O O . LEU A 1 299 ? -17.340 4.586 53.131 1.00 56.25 299 LEU A O 1
ATOM 2340 N N . ASN A 1 300 ? -17.594 3.141 54.832 1.00 59.53 300 ASN A N 1
ATOM 2341 C CA . ASN A 1 300 ? -17.417 4.129 55.901 1.00 59.53 300 ASN A CA 1
ATOM 2342 C C . ASN A 1 300 ? -16.047 4.825 55.846 1.00 59.53 300 ASN A C 1
ATOM 2344 O O . ASN A 1 300 ? -15.956 6.037 56.041 1.00 59.53 300 ASN A O 1
ATOM 2348 N N . GLU A 1 301 ? -14.980 4.089 55.532 1.00 60.94 301 GLU A N 1
ATOM 2349 C CA . GLU A 1 301 ? -13.635 4.651 55.360 1.00 60.94 301 GLU A CA 1
ATOM 2350 C C . GLU A 1 301 ? -13.561 5.580 54.139 1.00 60.94 301 GLU A C 1
ATOM 2352 O O . GLU A 1 301 ? -13.036 6.689 54.223 1.00 60.94 301 GLU A O 1
ATOM 2357 N N . SER A 1 302 ? -14.167 5.183 53.019 1.00 51.78 302 SER A N 1
ATOM 2358 C CA . SER A 1 302 ? -14.222 6.021 51.816 1.00 51.78 302 SER A CA 1
ATOM 2359 C C . SER A 1 302 ? -15.133 7.247 51.958 1.00 51.78 302 SER A C 1
ATOM 2361 O O . SER A 1 302 ? -14.888 8.266 51.318 1.00 51.78 302 SER A O 1
ATOM 2363 N N . GLN A 1 303 ? -16.160 7.178 52.807 1.00 53.69 303 GLN A N 1
ATOM 2364 C CA . GLN A 1 303 ? -17.048 8.298 53.112 1.00 53.69 303 GLN A CA 1
ATOM 2365 C C . GLN A 1 303 ? -16.332 9.327 53.993 1.00 53.69 303 GLN A C 1
ATOM 2367 O O . GLN A 1 303 ? -16.369 10.513 53.684 1.00 53.69 303 GLN A O 1
ATOM 2372 N N . ARG A 1 304 ? -15.529 8.870 54.967 1.00 52.75 304 ARG A N 1
ATOM 2373 C CA . ARG A 1 304 ? -14.576 9.730 55.692 1.00 52.75 304 ARG A CA 1
ATOM 2374 C C . ARG A 1 304 ? -13.560 10.397 54.761 1.00 52.75 304 ARG A C 1
ATOM 2376 O O . ARG A 1 304 ? -13.228 11.559 54.968 1.00 52.75 304 ARG A O 1
ATOM 2383 N N . TYR A 1 305 ? -13.093 9.691 53.728 1.00 43.34 305 TYR A N 1
ATOM 2384 C CA . TYR A 1 305 ? -12.193 10.254 52.714 1.00 43.34 305 TYR A CA 1
ATOM 2385 C C . TYR A 1 305 ? -12.893 11.286 51.809 1.00 43.34 305 TYR A C 1
ATOM 2387 O O . TYR A 1 305 ? -12.314 12.306 51.455 1.00 43.34 305 TYR A O 1
ATOM 2395 N N . ALA A 1 306 ? -14.157 11.068 51.443 1.00 46.88 306 ALA A N 1
ATOM 2396 C CA . ALA A 1 306 ? -14.933 12.035 50.663 1.00 46.88 306 ALA A CA 1
ATOM 2397 C C . ALA A 1 306 ? -15.276 13.299 51.475 1.00 46.88 306 ALA A C 1
ATOM 2399 O O . ALA A 1 306 ? -15.255 14.408 50.935 1.00 46.88 306 ALA A O 1
ATOM 2400 N N . ASP A 1 307 ? -15.548 13.145 52.771 1.00 47.88 307 ASP A N 1
ATOM 2401 C CA . ASP A 1 307 ? -15.810 14.260 53.681 1.00 47.88 307 ASP A CA 1
ATOM 2402 C C . ASP A 1 307 ? -14.531 15.054 53.998 1.00 47.88 307 ASP A C 1
ATOM 2404 O O . ASP A 1 307 ? -14.590 16.285 54.083 1.00 47.88 307 ASP A O 1
ATOM 2408 N N . SER A 1 308 ? -13.363 14.394 54.062 1.00 41.19 308 SER A N 1
ATOM 2409 C CA . SER A 1 308 ? -12.059 15.069 54.160 1.00 41.19 308 SER A CA 1
ATOM 2410 C C . SER A 1 308 ? -11.696 15.825 52.874 1.00 41.19 308 SER A C 1
ATOM 2412 O O . SER A 1 308 ? -11.220 16.956 52.930 1.00 41.19 308 SER A O 1
ATOM 2414 N N . TRP A 1 309 ? -12.016 15.281 51.695 1.00 35.94 309 TRP A N 1
ATOM 2415 C CA . TRP A 1 309 ? -11.846 15.989 50.419 1.00 35.94 309 TRP A CA 1
ATOM 2416 C C . TRP A 1 309 ? -12.778 17.200 50.284 1.00 35.94 309 TRP A C 1
ATOM 2418 O O . TRP A 1 309 ? -12.345 18.267 49.852 1.00 35.94 309 TRP A O 1
ATOM 2428 N N . LYS A 1 310 ? -14.044 17.091 50.708 1.00 41.97 310 LYS A N 1
ATOM 2429 C CA . LYS A 1 310 ? -14.973 18.237 50.738 1.00 41.97 310 LYS A CA 1
ATOM 2430 C C . LYS A 1 310 ? -14.542 19.338 51.706 1.00 41.97 310 LYS A C 1
ATOM 2432 O O . LYS A 1 310 ? -14.886 20.494 51.473 1.00 41.97 310 LYS A O 1
ATOM 2437 N N . THR A 1 311 ? -13.813 19.005 52.771 1.00 41.66 311 THR A N 1
ATOM 2438 C CA . THR A 1 311 ? -13.239 20.003 53.684 1.00 41.66 311 THR A CA 1
ATOM 2439 C C . THR A 1 311 ? -11.965 20.636 53.123 1.00 41.66 311 THR A C 1
ATOM 2441 O O . THR A 1 311 ? -11.796 21.838 53.296 1.00 41.66 311 THR A O 1
ATOM 2444 N N . ILE A 1 312 ? -11.143 19.913 52.351 1.00 40.53 312 ILE A N 1
ATOM 2445 C CA . ILE A 1 312 ? -9.964 20.487 51.667 1.00 40.53 312 ILE A CA 1
ATOM 2446 C C . ILE A 1 312 ? -10.361 21.568 50.644 1.00 40.53 312 ILE A C 1
ATOM 2448 O O . ILE A 1 312 ? -9.686 22.585 50.548 1.00 40.53 312 ILE A O 1
ATOM 2452 N N . TYR A 1 313 ? -11.482 21.408 49.931 1.00 36.09 313 TYR A N 1
ATOM 2453 C CA . TYR A 1 313 ? -11.986 22.429 48.992 1.00 36.09 313 TYR A CA 1
ATOM 2454 C C . TYR A 1 313 ? -12.886 23.504 49.633 1.00 36.09 313 TYR A C 1
ATOM 2456 O O . TYR A 1 313 ? -13.325 24.421 48.940 1.00 36.09 313 TYR A O 1
ATOM 2464 N N . LYS A 1 314 ? -13.179 23.403 50.937 1.00 38.97 314 LYS A N 1
ATOM 2465 C CA . LYS A 1 314 ? -13.897 24.433 51.714 1.00 38.97 314 LYS A CA 1
ATOM 2466 C C . LYS A 1 314 ? -12.999 25.210 52.681 1.00 38.97 314 LYS A C 1
ATOM 2468 O O . LYS A 1 314 ? -13.440 26.237 53.183 1.00 38.97 314 LYS A O 1
ATOM 2473 N N . GLY A 1 315 ? -11.786 24.731 52.952 1.00 38.75 315 GLY A N 1
ATOM 2474 C CA . GLY A 1 315 ? -10.757 25.506 53.637 1.00 38.75 315 GLY A CA 1
ATOM 2475 C C . GLY A 1 315 ? -10.179 26.545 52.684 1.00 38.75 315 GLY A C 1
ATOM 2476 O O . GLY A 1 315 ? -9.889 26.213 51.538 1.00 38.75 315 GLY A O 1
ATOM 2477 N N . ASP A 1 316 ? -10.066 27.785 53.160 1.00 44.97 316 ASP A N 1
ATOM 2478 C CA . ASP A 1 316 ? -9.617 28.984 52.448 1.00 44.97 316 ASP A CA 1
ATOM 2479 C C . ASP A 1 316 ? -8.581 28.709 51.348 1.00 44.97 316 ASP A C 1
ATOM 2481 O O . ASP A 1 316 ? -7.366 28.707 51.569 1.00 44.97 316 ASP A O 1
ATOM 2485 N N . TYR A 1 317 ? -9.067 28.517 50.119 1.00 41.06 317 TYR A N 1
ATOM 2486 C CA . TYR A 1 317 ? -8.233 28.578 48.929 1.00 41.06 317 TYR A CA 1
ATOM 2487 C C . TYR A 1 317 ? -7.869 30.053 48.741 1.00 41.06 317 TYR A C 1
ATOM 2489 O O . TYR A 1 317 ? -8.564 30.815 48.072 1.00 41.06 317 TYR A O 1
ATOM 2497 N N . LEU A 1 318 ? -6.788 30.472 49.400 1.00 42.44 318 LEU A N 1
ATOM 2498 C CA . LEU A 1 318 ? -6.079 31.706 49.092 1.00 42.44 318 LEU A CA 1
ATOM 2499 C C . LEU A 1 318 ? -5.675 31.633 47.617 1.00 42.44 318 LEU A C 1
ATOM 2501 O O . LEU A 1 318 ? -4.702 30.970 47.251 1.00 42.44 318 LEU A O 1
ATOM 2505 N N . ASP A 1 319 ? -6.465 32.290 46.772 1.00 43.03 319 ASP A N 1
ATOM 2506 C CA . ASP A 1 319 ? -6.213 32.467 45.350 1.00 43.03 319 ASP A CA 1
ATOM 2507 C C . ASP A 1 319 ? -4.916 33.272 45.157 1.00 43.03 319 ASP A C 1
ATOM 2509 O O . ASP A 1 319 ? -4.909 34.497 45.047 1.00 43.03 319 ASP A O 1
ATOM 2513 N N . ARG A 1 320 ? -3.775 32.573 45.146 1.00 40.22 320 ARG A N 1
ATOM 2514 C CA . ARG A 1 320 ? -2.451 33.158 44.888 1.00 40.22 320 ARG A CA 1
ATOM 2515 C C . ARG A 1 320 ? -2.228 33.504 43.408 1.00 40.22 320 ARG A C 1
ATOM 2517 O O . ARG A 1 320 ? -1.128 33.930 43.062 1.00 40.22 320 ARG A O 1
ATOM 2524 N N . SER A 1 321 ? -3.230 33.345 42.535 1.00 42.84 321 SER A N 1
ATOM 2525 C CA . SER A 1 321 ? -3.103 33.685 41.111 1.00 42.84 321 SER A CA 1
ATOM 2526 C C . SER A 1 321 ? -3.310 35.176 40.819 1.00 42.84 321 SER A C 1
ATOM 2528 O O . SER A 1 321 ? -2.864 35.668 39.783 1.00 42.84 321 SER A O 1
ATOM 2530 N N . ARG A 1 322 ? -3.883 35.942 41.758 1.00 40.34 322 ARG A N 1
ATOM 2531 C CA . ARG A 1 322 ? -3.998 37.404 41.660 1.00 40.34 322 ARG A CA 1
ATOM 2532 C C . ARG A 1 322 ? -2.800 38.102 42.303 1.00 40.34 322 ARG A C 1
ATOM 2534 O O . ARG A 1 322 ? -2.922 38.750 43.338 1.00 40.34 322 ARG A O 1
ATOM 2541 N N . ARG A 1 323 ? -1.626 38.009 41.671 1.00 39.00 323 ARG A N 1
ATOM 2542 C CA . ARG A 1 323 ? -0.605 39.052 41.851 1.00 39.00 323 ARG A CA 1
ATOM 2543 C C . ARG A 1 323 ? -1.086 40.291 41.105 1.00 39.00 323 ARG A C 1
ATOM 2545 O O . ARG A 1 323 ? -1.148 40.296 39.880 1.00 39.00 323 ARG A O 1
ATOM 2552 N N . THR A 1 324 ? -1.436 41.330 41.850 1.00 38.59 324 THR A N 1
ATOM 2553 C CA . THR A 1 324 ? -1.533 42.690 41.326 1.00 38.59 324 THR A CA 1
ATOM 2554 C C . THR A 1 324 ? -0.176 43.075 40.744 1.00 38.59 324 THR A C 1
ATOM 2556 O O . THR A 1 324 ? 0.817 43.119 41.468 1.00 38.59 324 THR A O 1
ATOM 2559 N N . LEU A 1 325 ? -0.131 43.329 39.437 1.00 43.47 325 LEU A N 1
ATOM 2560 C CA . LEU A 1 325 ? 0.919 44.140 38.833 1.00 43.47 325 LEU A CA 1
ATOM 2561 C C . LEU A 1 325 ? 0.758 45.553 39.406 1.00 43.47 325 LEU A C 1
ATOM 2563 O O . LEU A 1 325 ? -0.143 46.285 39.005 1.00 43.47 325 LEU A O 1
ATOM 2567 N N . THR A 1 326 ? 1.560 45.895 40.407 1.00 38.66 326 THR A N 1
ATOM 2568 C CA . THR A 1 326 ? 1.790 47.294 40.784 1.00 38.66 326 THR A CA 1
ATOM 2569 C C . THR A 1 326 ? 2.782 47.925 39.801 1.00 38.66 326 THR A C 1
ATOM 2571 O O . THR A 1 326 ? 3.685 47.209 39.358 1.00 38.66 326 THR A O 1
ATOM 2574 N N . PRO A 1 327 ? 2.601 49.210 39.439 1.00 45.22 327 PRO A N 1
ATOM 2575 C CA . PRO A 1 327 ? 3.514 49.946 38.564 1.00 45.22 327 PRO A CA 1
ATOM 2576 C C . PRO A 1 327 ? 4.904 50.143 39.174 1.00 45.22 327 PRO A C 1
ATOM 2578 O O . PRO A 1 327 ? 5.006 50.182 40.424 1.00 45.22 327 PRO A O 1
#

Radius of gyration: 51.61 Å; chains: 1; bounding box: 99×74×145 Å

Sequence (327 aa):
MDITKTGPRGFYWDPVRIPYGSYDANPLSPHAKEALRTSIGRKDKFNAFKSSGSVPIFMNSSASIGTTLGRRPPTDKTQLLVDTGAQDLNAEVGIRRSLDTNIVDLGSHVNVNMLRFEREQGFTSKLHKDAGPVYSPSACTGNWVEERHEQSYSSGFHPRELGFTKLYQTEHSARFTPPTKKYYNKVLSEQPIAKFPAVPRATTDVEGLGKDGRYIYYSKEGFGEAPRMDHTKPSSIGGYWVGTSPVKKKETITRTAHLGDSLEFQRRNICFDPKAGILAGTKQLDMSDALTARTVKGLNESQRYADSWKTIYKGDYLDRSRRTLTP

pLDDT: mean 70.84, std 18.26, range [35.94, 95.19]

Secondary structure (DSSP, 8-state):
------PPPP-------------------HHHHHHHHHHHHHHHHHHHHHHHHHHHHHHHSTTSSHHHHTTSPPP-TT-TTT-HHHHHHHSTTSSPPPPGGG-SS-GGGT--TTS-------TT--S-SS-S----TTSS-TTHHHHHTSTT---SS--GGG---STT--HHHHH---S-HHHHHHHHHHS--TT---SSSSSS--------S-STT---SSBSSSTTSB---GGGTT-TTS-SS-SSTT--HHHHHHTT---GGG---TTT-HHHHHHH--S---TTSHHHHHHHHHHHHHHHHHHHHHHHTTS----TT------

Organism: NCBI:txid1157962

Foldseek 3Di:
DDDDDDDDDDPPDDPDPDPPDPDPPPPQPPVRVVVVVVVVVVVVVVVVVVCVVVVVCQVPVCPHPPVVVVVDDDDDCVPCPPDLCNVLCPDPVSHDDDDPVPDPDDDPVPDPPVPDDDFDDDPPRLAGPDPDDDDDLVDPGRVSVVVCPDPPDDDPDDDLLQDDDPPPDDPCSVPDHDPDPVVVVVVVVQPPCVVDPPPDPPDDDPDDDDPPVCPVVLQQPEDDDDPSYDVDDPVLQQAPVDDSHDSDPPDDPVVCVVVVHDRSNPDDDCVVDVVNVVVVDPDDPDCPDPVSVVVVVVVVVVVVVVVVVVVVVVPDPPPPVDDPPDD